Protein AF-A0AAU9KPR5-F1 (afdb_monomer_lite)

pLDDT: mean 75.87, std 17.08, range [39.12, 98.19]

Organism: NCBI:txid622444

Secondary structure (DSSP, 8-state):
-HHHHHHHHHHTSPPEEEEEGGGTEEEEES-SS--SSEEEEEPPEEEE-TTT--EEEE---TT-S-SEEEHHHH-SPPSS-EEETTEEE---TTHHHHHHHHH-TTTTS--TT-THHHHHHHTTHHHHTS-HHHHHHHHHHHHHHHHHHHHHHHHH-HHHHHHHHHHHHHHHHHHHHHHT-------

Foldseek 3Di:
DVVVVVVVVLVPADWDWDQDPVFCWIKIHSDPLQPPDIDIDHDWDWDADPPPRWIWTATDHPLAQQRTDGDQQFPDWDPAFDADPNDTHIGGNHNVRRQCSRPNPCSVPPDPPPCPVVCCVVVCVVVVSDDPVVVVVVVVVVVVVVVVVLVVVLVVDVVSVVVVVVVVVVVVVVVVVVVVPPPPPDD

Radius of gyration: 29.42 Å; chains: 1; bounding box: 82×37×83 Å

Structure (mmCIF, N/CA/C/O backbone):
data_AF-A0AAU9KPR5-F1
#
_entry.id   AF-A0AAU9KPR5-F1
#
loop_
_atom_site.group_PDB
_atom_site.id
_atom_site.type_symbol
_atom_site.label_atom_id
_atom_site.label_alt_id
_atom_site.label_comp_id
_atom_site.label_asym_id
_atom_site.label_entity_id
_atom_site.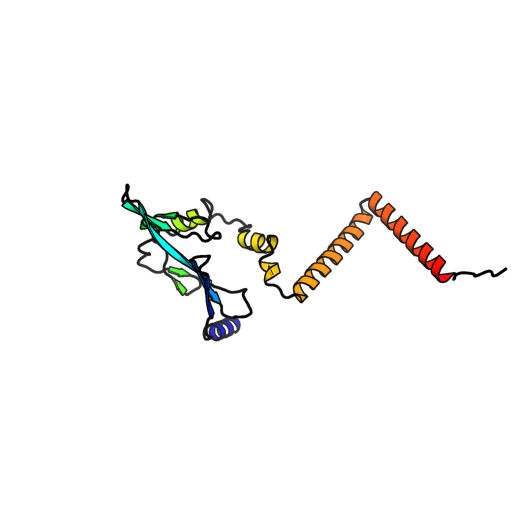label_seq_id
_atom_site.pdbx_PDB_ins_code
_atom_site.Cartn_x
_atom_site.Cartn_y
_atom_site.Cartn_z
_atom_site.occupancy
_atom_site.B_iso_or_equiv
_atom_site.auth_seq_id
_atom_site.auth_comp_id
_atom_site.auth_asym_id
_atom_site.auth_atom_id
_atom_site.pdbx_PDB_model_num
ATOM 1 N N . MET A 1 1 ? -17.480 1.850 -24.221 1.00 49.19 1 MET A N 1
ATOM 2 C CA . MET A 1 1 ? -18.445 0.743 -24.065 1.00 49.19 1 MET A CA 1
ATOM 3 C C . MET A 1 1 ? -17.755 -0.617 -24.172 1.00 49.19 1 MET A C 1
ATOM 5 O O . MET A 1 1 ? -17.804 -1.346 -23.197 1.00 49.19 1 MET A O 1
ATOM 9 N N . VAL A 1 2 ? -16.990 -0.894 -25.239 1.00 47.53 2 VAL A N 1
ATOM 10 C CA . VAL A 1 2 ? -16.242 -2.164 -25.427 1.00 47.53 2 VAL A CA 1
ATOM 11 C C . VAL A 1 2 ? -15.310 -2.527 -24.255 1.00 47.53 2 VAL A C 1
ATOM 13 O O . VAL A 1 2 ? -15.407 -3.621 -23.720 1.00 47.53 2 VAL A O 1
ATOM 16 N N . VAL A 1 3 ? -14.492 -1.587 -23.763 1.00 50.72 3 VAL A N 1
ATOM 17 C CA . VAL A 1 3 ? -13.588 -1.821 -22.608 1.00 50.72 3 VAL A CA 1
ATOM 18 C C . VAL A 1 3 ? -14.351 -2.201 -21.330 1.00 50.72 3 VAL A C 1
ATOM 20 O O . VAL A 1 3 ? -13.856 -2.947 -20.493 1.00 50.72 3 VAL A O 1
ATOM 23 N N . GLN A 1 4 ? -15.573 -1.690 -21.172 1.00 46.16 4 GLN A N 1
ATOM 24 C CA . GLN A 1 4 ? -16.406 -1.931 -19.997 1.00 46.16 4 GLN A CA 1
ATOM 25 C C . GLN A 1 4 ? -17.082 -3.309 -20.066 1.00 46.16 4 GLN A C 1
ATOM 27 O O . GLN A 1 4 ? -17.183 -3.985 -19.044 1.00 46.16 4 GLN A O 1
ATOM 32 N N . GLU A 1 5 ? -17.479 -3.758 -21.260 1.00 50.69 5 GLU A N 1
ATOM 33 C CA . GLU A 1 5 ? -17.935 -5.133 -21.513 1.00 50.69 5 GLU A CA 1
ATOM 34 C C . GLU A 1 5 ? -16.803 -6.156 -21.371 1.00 50.69 5 GLU A C 1
ATOM 36 O O . GLU A 1 5 ? -16.990 -7.165 -20.693 1.00 50.69 5 GLU A O 1
ATOM 41 N N . GLU A 1 6 ? -15.617 -5.886 -21.926 1.00 54.25 6 GLU A N 1
ATOM 42 C CA . GLU A 1 6 ? -14.439 -6.753 -21.780 1.00 54.25 6 GLU A CA 1
ATOM 43 C C . GLU A 1 6 ? -14.004 -6.874 -20.315 1.00 54.25 6 GLU A C 1
ATOM 45 O O . GLU A 1 6 ? -13.772 -7.983 -19.828 1.00 54.25 6 GLU A O 1
ATOM 50 N N . ALA A 1 7 ? -13.967 -5.755 -19.581 1.00 54.06 7 ALA A N 1
ATOM 51 C CA . ALA A 1 7 ? -13.700 -5.768 -18.147 1.00 54.06 7 ALA A CA 1
ATOM 52 C C . ALA A 1 7 ? -14.773 -6.566 -17.391 1.00 54.06 7 ALA A C 1
ATOM 54 O O . ALA A 1 7 ? -14.435 -7.424 -16.580 1.00 54.06 7 ALA A O 1
ATOM 55 N N . SER A 1 8 ? -16.060 -6.361 -17.691 1.00 56.56 8 SER A N 1
ATOM 56 C CA . SER A 1 8 ? -17.161 -7.088 -17.038 1.00 56.56 8 SER A CA 1
ATOM 57 C C . SER A 1 8 ? -17.117 -8.598 -17.301 1.00 56.56 8 SER A C 1
ATOM 59 O O . SER A 1 8 ? -17.418 -9.391 -16.410 1.00 56.56 8 SER A O 1
ATOM 61 N N . LEU A 1 9 ? -16.715 -9.018 -18.503 1.00 57.91 9 LEU A N 1
ATOM 62 C CA . LEU A 1 9 ? -16.482 -10.424 -18.843 1.00 57.91 9 LEU A CA 1
ATOM 63 C C . LEU A 1 9 ? -15.267 -11.002 -18.108 1.00 57.91 9 LEU A C 1
ATOM 65 O O . LEU A 1 9 ? -15.321 -12.146 -17.658 1.00 57.91 9 LEU A O 1
ATOM 69 N N . ALA A 1 10 ? -14.199 -10.219 -17.930 1.00 55.88 10 ALA A N 1
ATOM 70 C CA . ALA A 1 10 ? -13.050 -10.615 -17.120 1.00 55.88 10 ALA A CA 1
ATOM 71 C C . ALA A 1 10 ? -13.408 -10.756 -15.628 1.00 55.88 10 ALA A C 1
ATOM 73 O O . ALA A 1 10 ? -12.942 -11.693 -14.986 1.00 55.88 10 ALA A O 1
ATOM 74 N N . PHE A 1 11 ? -14.299 -9.911 -15.095 1.00 55.09 11 PHE A N 1
ATOM 75 C CA . PHE A 1 11 ? -14.792 -10.002 -13.712 1.00 55.09 11 PHE A CA 1
ATOM 76 C C . PHE A 1 11 ? -15.686 -11.222 -13.439 1.00 55.09 11 PHE A C 1
ATOM 78 O O . PHE A 1 11 ? -15.844 -11.606 -12.283 1.00 55.09 11 PHE A O 1
ATOM 85 N N . LYS A 1 12 ? -16.251 -11.865 -14.472 1.00 57.84 12 LYS A N 1
ATOM 86 C CA . LYS A 1 12 ? -16.980 -13.141 -14.329 1.00 57.84 12 LYS A CA 1
ATOM 87 C C . LYS A 1 12 ? -16.061 -14.365 -14.248 1.00 57.84 12 LYS A C 1
ATOM 89 O O . LYS A 1 12 ? -16.557 -15.476 -14.064 1.00 57.84 12 LYS A O 1
ATOM 94 N N . LYS A 1 13 ? -14.745 -14.198 -14.416 1.00 61.69 13 LYS A N 1
ATOM 95 C CA . LYS A 1 13 ? -13.779 -15.295 -14.291 1.00 61.69 13 LYS A CA 1
ATOM 96 C C . LYS A 1 13 ? -13.485 -15.596 -12.824 1.00 61.69 13 LYS A C 1
ATOM 98 O O . LYS A 1 13 ? -13.474 -14.704 -11.981 1.00 61.69 13 LYS A O 1
ATOM 103 N N . SER A 1 14 ? -13.211 -16.867 -12.539 1.00 73.81 14 SER A N 1
ATOM 104 C CA . SER A 1 14 ? -12.658 -17.296 -11.256 1.00 73.81 14 SER A CA 1
ATOM 105 C C . SER A 1 14 ? -11.381 -16.512 -10.956 1.00 73.81 14 SER A C 1
ATOM 107 O O . SER A 1 14 ? -10.492 -16.430 -11.802 1.00 73.81 14 SER A O 1
ATOM 109 N N . VAL A 1 15 ? -11.300 -15.936 -9.759 1.00 80.12 15 VAL A N 1
ATOM 110 C CA . VAL A 1 15 ? -10.073 -15.312 -9.261 1.00 80.12 15 VAL A CA 1
ATOM 111 C C . VAL A 1 15 ? -9.189 -16.361 -8.598 1.00 80.12 15 VAL A C 1
ATOM 113 O O . VAL A 1 15 ? -9.677 -17.337 -8.026 1.00 80.12 15 VAL A O 1
ATOM 116 N N . TYR A 1 16 ? -7.882 -16.149 -8.653 1.00 84.06 16 TYR A N 1
ATOM 117 C CA . TYR A 1 16 ? -6.902 -16.947 -7.932 1.00 84.06 16 TYR A CA 1
ATOM 118 C C . TYR A 1 16 ? -6.546 -16.234 -6.638 1.00 84.06 16 TYR A C 1
ATOM 120 O O . TYR A 1 16 ? -6.159 -15.069 -6.664 1.00 84.06 16 TYR A O 1
ATOM 128 N N . VAL A 1 17 ? -6.671 -16.941 -5.519 1.00 87.81 17 VAL A N 1
ATOM 129 C CA . VAL A 1 17 ? -6.339 -16.422 -4.192 1.00 87.81 17 VAL A CA 1
ATOM 130 C C . VAL A 1 17 ? -5.112 -17.159 -3.681 1.00 87.81 17 VAL A C 1
ATOM 132 O O . VAL A 1 17 ? -5.108 -18.388 -3.622 1.00 87.81 17 VAL A O 1
ATOM 135 N N . VAL A 1 18 ? -4.072 -16.411 -3.326 1.00 88.75 18 VAL A N 1
ATOM 136 C CA . VAL A 1 18 ? -2.832 -16.949 -2.759 1.00 88.75 18 VAL A CA 1
ATOM 137 C C . VAL A 1 18 ? -2.595 -16.299 -1.407 1.00 88.75 18 VAL A C 1
ATOM 139 O O . VAL A 1 18 ? -2.658 -15.078 -1.281 1.00 88.75 18 VAL A O 1
ATOM 142 N N . TYR A 1 19 ? -2.322 -17.119 -0.398 1.00 90.88 19 TYR A N 1
ATOM 143 C CA . TYR A 1 19 ? -1.902 -16.644 0.912 1.00 90.88 19 TYR A CA 1
ATOM 144 C C . TYR A 1 19 ? -0.381 -16.736 1.041 1.00 90.88 19 TYR A C 1
ATOM 146 O O . TYR A 1 19 ? 0.198 -17.814 0.910 1.00 90.88 19 TYR A O 1
ATOM 154 N N . HIS A 1 20 ? 0.240 -15.594 1.307 1.00 88.19 20 HIS A N 1
ATOM 155 C CA . HIS A 1 20 ? 1.661 -15.427 1.570 1.00 88.19 20 HIS A CA 1
ATOM 156 C C . HIS A 1 20 ? 1.874 -15.363 3.080 1.00 88.19 20 HIS A C 1
ATOM 158 O O . HIS A 1 20 ? 1.806 -14.289 3.685 1.00 88.19 20 HIS A O 1
ATOM 164 N N . ALA A 1 21 ? 2.089 -16.527 3.697 1.00 88.62 21 ALA A N 1
ATOM 165 C CA . ALA A 1 21 ? 2.264 -16.644 5.144 1.00 88.62 21 ALA A CA 1
ATOM 166 C C . ALA A 1 21 ? 3.452 -15.812 5.652 1.00 88.62 21 ALA A C 1
ATOM 168 O O . ALA A 1 21 ? 3.383 -15.211 6.716 1.00 88.62 21 ALA A O 1
ATOM 169 N N . GLU A 1 22 ? 4.512 -15.703 4.852 1.00 85.19 22 GLU A N 1
ATOM 170 C CA . GLU A 1 22 ? 5.713 -14.922 5.145 1.00 85.19 22 GLU A CA 1
ATOM 171 C C . GLU A 1 22 ? 5.494 -13.401 5.134 1.00 85.19 22 GLU A C 1
ATOM 173 O O . GLU A 1 22 ? 6.378 -12.647 5.538 1.00 85.19 22 GLU A O 1
ATOM 178 N N . ARG A 1 23 ? 4.332 -12.946 4.655 1.00 84.69 23 ARG A N 1
ATOM 179 C CA . ARG A 1 23 ? 3.952 -11.531 4.559 1.00 84.69 23 ARG A CA 1
ATOM 180 C C . ARG A 1 23 ? 2.644 -11.206 5.276 1.00 84.69 23 ARG A C 1
ATOM 182 O O . ARG A 1 23 ? 2.223 -10.059 5.239 1.00 84.69 23 ARG A O 1
ATOM 189 N N . GLU A 1 24 ? 1.970 -12.199 5.857 1.00 87.31 24 GLU A N 1
ATOM 190 C CA . GLU A 1 24 ? 0.595 -12.054 6.359 1.00 87.31 24 GLU A CA 1
ATOM 191 C C . GLU A 1 24 ? -0.322 -11.349 5.333 1.00 87.31 24 GLU A C 1
ATOM 193 O O . GLU A 1 24 ? -1.087 -10.439 5.653 1.00 87.31 24 GLU A O 1
ATOM 198 N N . LEU A 1 25 ? -0.205 -11.755 4.064 1.00 91.56 25 LEU A N 1
ATOM 199 C CA . LEU A 1 25 ? -0.837 -11.097 2.921 1.00 91.56 25 LEU A CA 1
ATOM 200 C C . LEU A 1 25 ? -1.635 -12.108 2.099 1.00 91.56 25 LEU A C 1
ATOM 202 O O . LEU A 1 25 ? -1.135 -13.177 1.752 1.00 91.56 25 LEU A O 1
ATOM 206 N N . VAL A 1 26 ? -2.857 -11.748 1.722 1.00 91.69 26 VAL A N 1
ATOM 207 C CA . VAL A 1 26 ? -3.618 -12.457 0.690 1.00 91.69 26 VAL A CA 1
ATOM 208 C C . VAL A 1 26 ? -3.540 -11.656 -0.602 1.00 91.69 26 VAL A C 1
ATOM 210 O O . VAL A 1 26 ? -3.885 -10.478 -0.620 1.00 91.69 26 VAL A O 1
ATOM 213 N N . GLN A 1 27 ? -3.104 -12.292 -1.686 1.00 90.38 27 GLN A N 1
ATOM 214 C CA . GLN A 1 27 ? -3.079 -11.690 -3.015 1.00 90.38 27 GLN A CA 1
ATOM 215 C C . GLN A 1 27 ? -4.144 -12.335 -3.906 1.00 90.38 27 GLN A C 1
ATOM 217 O O . GLN A 1 27 ? -4.298 -13.560 -3.932 1.00 90.38 27 GLN A O 1
ATOM 222 N N . ILE A 1 28 ? -4.884 -11.501 -4.634 1.00 87.69 28 ILE A N 1
ATOM 223 C CA . ILE A 1 28 ? -5.943 -11.917 -5.558 1.00 87.69 28 ILE A CA 1
ATOM 224 C C . ILE A 1 28 ? -5.531 -11.557 -6.984 1.00 87.69 28 ILE A C 1
ATOM 226 O O . ILE A 1 28 ? -5.230 -10.398 -7.268 1.00 87.69 28 ILE A O 1
ATOM 230 N N . TYR A 1 29 ? -5.569 -12.535 -7.888 1.00 85.00 29 TYR A N 1
ATOM 231 C CA . TYR A 1 29 ? -5.181 -12.393 -9.293 1.00 85.00 29 TYR A CA 1
ATOM 232 C C . TYR A 1 29 ? -6.315 -12.829 -10.224 1.00 85.00 29 TYR A C 1
ATOM 234 O O . TYR A 1 29 ? -7.058 -13.762 -9.918 1.00 85.00 29 TYR A O 1
ATOM 242 N N . PHE A 1 30 ? -6.413 -12.205 -11.399 1.00 76.19 30 PHE A N 1
ATOM 243 C CA . PHE A 1 30 ? -7.327 -12.650 -12.464 1.00 76.19 30 PHE A CA 1
ATOM 244 C C . PHE A 1 30 ? -6.742 -13.759 -13.344 1.00 76.19 30 PHE A C 1
ATOM 246 O O . PHE A 1 30 ? -7.478 -14.449 -14.044 1.00 76.19 30 PHE A O 1
ATOM 253 N N . ASP A 1 31 ? -5.422 -13.917 -13.322 1.00 72.44 31 ASP A N 1
ATOM 254 C CA . ASP A 1 31 ? -4.686 -14.883 -14.124 1.00 72.44 31 ASP A CA 1
ATOM 255 C C . ASP A 1 31 ? -3.542 -15.452 -13.279 1.00 72.44 31 ASP A C 1
ATOM 257 O O . ASP A 1 31 ? -2.802 -14.709 -12.631 1.00 72.44 31 ASP A O 1
ATOM 261 N N . LYS A 1 32 ? -3.420 -16.780 -13.269 1.00 65.69 32 LYS A N 1
ATOM 262 C CA . LYS A 1 32 ? -2.383 -17.511 -12.537 1.00 65.69 32 LYS A CA 1
ATOM 263 C C . LYS A 1 32 ? -0.986 -17.250 -13.114 1.00 65.69 32 LYS A C 1
ATOM 265 O O . LYS A 1 32 ? -0.005 -17.323 -12.378 1.00 65.69 32 LYS A O 1
ATOM 270 N N . GLU A 1 33 ? -0.889 -16.964 -14.411 1.00 67.94 33 GLU A N 1
ATOM 271 C CA . GLU A 1 33 ? 0.380 -16.771 -15.120 1.00 67.94 33 GLU A CA 1
ATOM 272 C C . GLU A 1 33 ? 0.775 -15.288 -15.197 1.00 67.94 33 GLU A C 1
ATOM 274 O O . GLU A 1 33 ? 1.957 -14.946 -15.094 1.00 67.94 33 GLU A O 1
ATOM 279 N N . ALA A 1 34 ? -0.204 -14.380 -15.298 1.00 58.31 34 ALA A N 1
ATOM 280 C CA . ALA A 1 34 ? 0.030 -12.939 -15.300 1.00 58.31 34 ALA A CA 1
ATOM 281 C C . ALA A 1 34 ? -0.015 -12.349 -13.879 1.00 58.31 34 ALA A C 1
ATOM 283 O O . ALA A 1 34 ? -1.004 -11.773 -13.435 1.00 58.31 34 ALA A O 1
ATOM 284 N N . THR A 1 35 ? 1.123 -12.385 -13.185 1.00 58.81 35 THR A N 1
ATOM 285 C CA . THR A 1 35 ? 1.312 -11.798 -11.838 1.00 58.81 35 THR A CA 1
ATOM 286 C C . THR A 1 35 ? 1.250 -10.259 -11.792 1.00 58.81 35 THR A C 1
ATOM 288 O O . THR A 1 35 ? 1.597 -9.643 -10.780 1.00 58.81 35 THR A O 1
ATOM 291 N N . ALA A 1 36 ? 0.875 -9.585 -12.884 1.00 60.62 36 ALA A N 1
ATOM 292 C CA . ALA A 1 36 ? 0.934 -8.129 -13.002 1.00 60.62 36 ALA A CA 1
ATOM 293 C C . ALA A 1 36 ? -0.220 -7.430 -12.273 1.00 60.62 36 ALA A C 1
ATOM 295 O O . ALA A 1 36 ? 0.037 -6.684 -11.325 1.00 60.62 36 ALA A O 1
ATOM 296 N N . SER A 1 37 ? -1.463 -7.694 -12.672 1.00 71.12 37 SER A N 1
ATOM 297 C CA . SER A 1 37 ? -2.655 -7.069 -12.093 1.00 71.12 37 SER A CA 1
ATOM 298 C C . SER A 1 37 ? -3.199 -7.916 -10.951 1.00 71.12 37 SER A C 1
ATOM 300 O O . SER A 1 37 ? -3.643 -9.042 -11.166 1.00 71.12 37 SER A O 1
ATOM 302 N N . HIS A 1 38 ? -3.151 -7.371 -9.740 1.00 82.25 38 HIS A N 1
ATOM 303 C CA . HIS A 1 38 ? -3.542 -8.071 -8.525 1.00 82.25 38 HIS A CA 1
ATOM 304 C C . HIS A 1 38 ? -4.059 -7.093 -7.469 1.00 82.25 38 HIS A C 1
ATOM 306 O O . HIS A 1 38 ? -3.833 -5.886 -7.577 1.00 82.25 38 HIS A O 1
ATOM 312 N N . ALA A 1 39 ? -4.762 -7.627 -6.474 1.00 85.06 39 ALA A N 1
ATOM 313 C CA . ALA A 1 39 ? -5.162 -6.908 -5.274 1.00 85.06 39 ALA A CA 1
ATOM 314 C C . ALA A 1 39 ? -4.494 -7.534 -4.048 1.00 85.06 39 ALA A C 1
ATOM 316 O O . ALA A 1 39 ? -4.499 -8.757 -3.903 1.00 85.06 39 ALA A O 1
ATOM 317 N N . ASP A 1 40 ? -3.967 -6.679 -3.177 1.00 89.00 40 ASP A N 1
ATOM 318 C CA . ASP A 1 40 ? -3.317 -7.053 -1.925 1.00 89.00 40 ASP A CA 1
ATOM 319 C C . ASP A 1 40 ? -4.271 -6.815 -0.752 1.00 89.00 40 ASP A C 1
ATOM 321 O O . ASP A 1 40 ? -4.851 -5.737 -0.614 1.00 89.00 40 ASP A O 1
ATOM 325 N N . ILE A 1 41 ? -4.430 -7.828 0.097 1.00 91.88 41 ILE A N 1
ATOM 326 C CA . ILE A 1 41 ? -5.170 -7.763 1.356 1.00 91.88 41 ILE A CA 1
ATOM 327 C C . ILE A 1 41 ? -4.195 -8.081 2.487 1.00 91.88 41 ILE A C 1
ATOM 329 O O . ILE A 1 41 ? -3.886 -9.246 2.751 1.00 91.88 41 ILE A O 1
ATOM 333 N N . TRP A 1 42 ? -3.709 -7.038 3.154 1.00 92.62 42 TRP A N 1
ATOM 334 C CA . TRP A 1 42 ? -2.858 -7.173 4.335 1.00 92.62 42 TRP A CA 1
ATOM 335 C C . TRP A 1 42 ? -3.681 -7.550 5.563 1.00 92.62 42 TRP A C 1
ATOM 337 O O . TRP A 1 42 ? -4.697 -6.919 5.866 1.00 92.62 42 TRP A O 1
ATOM 347 N N . LEU A 1 43 ? -3.231 -8.579 6.276 1.00 93.75 43 LEU A N 1
ATOM 348 C CA . LEU A 1 43 ? -3.881 -9.070 7.483 1.00 93.75 43 LEU A CA 1
ATOM 349 C C . LEU A 1 43 ? -3.201 -8.451 8.704 1.00 93.75 43 LEU A C 1
ATOM 351 O O . LEU A 1 43 ? -2.019 -8.672 8.938 1.00 93.75 43 LEU A O 1
ATOM 355 N N . TYR A 1 44 ? -3.940 -7.665 9.481 1.00 94.56 44 TYR A N 1
ATOM 356 C CA . TYR A 1 44 ? -3.438 -7.084 10.726 1.00 94.56 44 TYR A CA 1
ATOM 357 C C . TYR A 1 44 ? -3.924 -7.904 11.918 1.00 94.56 44 TYR A C 1
ATOM 359 O O . TYR A 1 44 ? -5.094 -8.292 11.976 1.00 94.56 44 TYR A O 1
ATOM 367 N N . ARG A 1 45 ? -3.050 -8.111 12.902 1.00 95.19 45 ARG A N 1
ATOM 368 C CA . ARG A 1 45 ? -3.408 -8.686 14.205 1.00 95.19 45 ARG A CA 1
ATOM 369 C C . ARG A 1 45 ? -3.589 -7.588 15.244 1.00 95.19 45 ARG A C 1
ATOM 371 O O . ARG A 1 45 ? -2.952 -6.540 15.168 1.00 95.19 45 ARG A O 1
ATOM 378 N N . GLN A 1 46 ? -4.459 -7.827 16.221 1.00 96.88 46 GLN A N 1
ATOM 379 C CA . GLN A 1 46 ? -4.617 -6.918 17.349 1.00 96.88 46 GLN A CA 1
ATOM 380 C C . GLN A 1 46 ? -3.617 -7.281 18.447 1.00 96.88 46 GLN A C 1
ATOM 382 O O . GLN A 1 46 ? -3.629 -8.407 18.943 1.00 96.88 46 GLN A O 1
ATOM 387 N N . GLU A 1 47 ? -2.830 -6.308 18.886 1.00 97.44 47 GLU A N 1
ATOM 388 C CA . GLU A 1 47 ? -2.005 -6.409 20.088 1.00 97.44 47 GLU A CA 1
ATOM 389 C C . GLU A 1 47 ? -2.498 -5.419 21.146 1.00 97.44 47 GLU A C 1
ATOM 391 O O . GLU A 1 47 ? -3.029 -4.355 20.825 1.00 97.44 47 GLU A O 1
ATOM 396 N N . VAL A 1 48 ? -2.380 -5.794 22.420 1.00 97.56 48 VAL A N 1
ATOM 397 C CA . VAL A 1 48 ? -2.808 -4.961 23.550 1.00 97.56 48 VAL A CA 1
ATOM 398 C C . VAL A 1 48 ? -1.624 -4.778 24.478 1.00 97.56 48 VAL A C 1
ATOM 400 O O . VAL A 1 48 ? -1.079 -5.754 24.997 1.00 97.56 48 VAL A O 1
ATOM 403 N N . ASP A 1 49 ? -1.239 -3.525 24.684 1.00 95.81 49 ASP A N 1
ATOM 404 C CA . ASP A 1 49 ? -0.248 -3.158 25.682 1.00 95.81 49 ASP A CA 1
ATOM 405 C C . ASP A 1 49 ? -0.794 -3.498 27.079 1.00 95.81 49 ASP A C 1
ATOM 407 O O . ASP A 1 49 ? -1.888 -3.075 27.457 1.00 95.81 49 ASP A O 1
ATOM 411 N N . LYS A 1 50 ? -0.043 -4.302 27.838 1.00 95.81 50 LYS A N 1
ATOM 412 C CA . LYS A 1 50 ? -0.466 -4.797 29.155 1.00 95.81 50 LYS A CA 1
ATOM 413 C C . LYS A 1 50 ? -0.425 -3.727 30.245 1.00 95.81 50 LYS A C 1
ATOM 415 O O . LYS A 1 50 ? -1.135 -3.874 31.234 1.00 95.81 50 LYS A O 1
ATOM 420 N N . GLU A 1 51 ? 0.396 -2.695 30.087 1.00 96.25 51 GLU A N 1
ATOM 421 C CA . GLU A 1 51 ? 0.553 -1.620 31.069 1.00 96.25 51 GLU A CA 1
ATOM 422 C C . GLU A 1 51 ? -0.454 -0.501 30.815 1.00 96.25 51 GLU A C 1
ATOM 424 O O . GLU A 1 51 ? -1.115 -0.028 31.738 1.00 96.25 51 GLU A O 1
ATOM 429 N N . THR A 1 52 ? -0.595 -0.091 29.554 1.00 96.00 52 THR A N 1
ATOM 430 C CA . THR A 1 52 ? -1.428 1.063 29.183 1.00 96.00 52 THR A CA 1
ATOM 431 C C . THR A 1 52 ? -2.835 0.677 28.728 1.00 96.00 52 THR A C 1
ATOM 433 O O . THR A 1 52 ? -3.721 1.529 28.668 1.00 96.00 52 THR A O 1
ATOM 436 N N . GLY A 1 53 ? -3.060 -0.594 28.381 1.00 96.12 53 GLY A N 1
ATOM 437 C CA . GLY A 1 53 ? -4.312 -1.073 27.790 1.00 96.12 53 GLY A CA 1
ATOM 438 C C . GLY A 1 53 ? -4.538 -0.611 26.345 1.00 96.12 53 GLY A C 1
ATOM 439 O O . GLY A 1 53 ? -5.602 -0.880 25.780 1.00 96.12 53 GLY A O 1
ATOM 440 N N . ILE A 1 54 ? -3.570 0.085 25.736 1.00 97.31 54 ILE A N 1
ATOM 441 C CA . ILE A 1 54 ? -3.686 0.601 24.370 1.00 97.31 54 ILE A CA 1
ATOM 442 C C . ILE A 1 54 ? -3.720 -0.565 23.383 1.00 97.31 54 ILE A C 1
ATOM 444 O O . ILE A 1 54 ? -2.917 -1.496 23.450 1.00 97.31 54 ILE A O 1
ATOM 448 N N . LYS A 1 55 ? -4.654 -0.486 22.433 1.00 98.19 55 LYS A N 1
ATOM 449 C CA . LYS A 1 55 ? -4.820 -1.470 21.365 1.00 98.19 55 LYS A CA 1
ATOM 450 C C . LYS A 1 55 ? -4.134 -1.002 20.088 1.00 98.19 55 LYS A C 1
ATOM 452 O O . LYS A 1 55 ? -4.358 0.118 19.621 1.00 98.19 55 LYS A O 1
ATOM 457 N N . TRP A 1 56 ? -3.376 -1.904 19.487 1.00 97.88 56 TRP A N 1
ATOM 458 C CA . TRP A 1 56 ? -2.638 -1.699 18.251 1.00 97.88 56 TRP A CA 1
ATOM 459 C C . TRP A 1 56 ? -3.078 -2.706 17.193 1.00 97.88 56 TRP A C 1
ATOM 461 O O . TRP A 1 56 ? -3.397 -3.850 17.508 1.00 97.88 56 TRP A O 1
ATOM 471 N N . LEU A 1 57 ? -3.087 -2.277 15.937 1.00 97.06 57 LEU A N 1
ATOM 472 C CA . LEU A 1 57 ? -3.127 -3.140 14.766 1.00 97.06 57 LEU A CA 1
ATOM 473 C C . LEU A 1 57 ? -1.700 -3.281 14.250 1.00 97.06 57 LEU A C 1
ATOM 475 O O . LEU A 1 57 ? -1.058 -2.276 13.932 1.00 97.06 57 LEU A O 1
ATOM 479 N N . VAL A 1 58 ? -1.222 -4.519 14.185 1.00 96.12 58 VAL A N 1
ATOM 480 C CA . VAL A 1 58 ? 0.167 -4.847 13.867 1.00 96.12 58 VAL A CA 1
ATOM 481 C C . VAL A 1 58 ? 0.232 -5.683 12.597 1.00 96.12 58 VAL A C 1
ATOM 483 O O . VAL A 1 58 ? -0.575 -6.596 12.415 1.00 96.12 58 VAL A O 1
ATOM 486 N N . ASN A 1 59 ? 1.170 -5.351 11.714 1.00 94.44 59 ASN A N 1
ATOM 487 C CA . ASN A 1 59 ? 1.506 -6.147 10.538 1.00 94.44 59 ASN A CA 1
ATOM 488 C C . ASN A 1 59 ? 3.006 -6.010 10.241 1.00 94.44 59 ASN A C 1
ATOM 490 O O . ASN A 1 59 ? 3.540 -4.899 10.188 1.00 94.44 59 ASN A O 1
ATOM 494 N N . ASP A 1 60 ? 3.675 -7.144 10.034 1.00 90.62 60 ASP A N 1
ATOM 495 C CA . ASP A 1 60 ? 5.131 -7.203 9.873 1.00 90.62 60 ASP A CA 1
ATOM 496 C C . ASP A 1 60 ? 5.603 -7.184 8.406 1.00 90.62 60 ASP A C 1
ATOM 498 O O . ASP A 1 60 ? 6.809 -7.163 8.148 1.00 90.62 60 ASP A O 1
ATOM 502 N N . ASP A 1 61 ? 4.697 -7.132 7.419 1.00 89.50 61 ASP A N 1
ATOM 503 C CA . ASP A 1 61 ? 5.039 -7.117 5.993 1.00 89.50 61 ASP A CA 1
ATOM 504 C C . ASP A 1 61 ? 5.961 -5.945 5.685 1.00 89.50 61 ASP A C 1
ATOM 506 O O . ASP A 1 61 ? 5.576 -4.783 5.808 1.00 89.50 61 ASP A O 1
ATOM 510 N N . ARG A 1 62 ? 7.175 -6.241 5.216 1.00 83.81 62 ARG A N 1
ATOM 511 C CA . ARG A 1 62 ? 8.198 -5.265 4.819 1.00 83.81 62 ARG A CA 1
ATOM 512 C C . ARG A 1 62 ? 7.710 -4.147 3.884 1.00 83.81 62 ARG A C 1
ATOM 514 O O . ARG A 1 62 ? 8.342 -3.098 3.884 1.00 83.81 62 ARG A O 1
ATOM 521 N N . THR A 1 63 ? 6.644 -4.342 3.103 1.00 83.12 63 THR A N 1
ATOM 522 C CA . THR A 1 63 ? 6.120 -3.327 2.172 1.00 83.12 63 THR A CA 1
ATOM 523 C C . THR A 1 63 ? 5.230 -2.282 2.833 1.00 83.12 63 THR A C 1
ATOM 525 O O . THR A 1 63 ? 5.045 -1.212 2.261 1.00 83.12 63 THR A O 1
ATOM 528 N N . ILE A 1 64 ? 4.688 -2.569 4.018 1.00 86.94 64 ILE A N 1
ATOM 529 C CA . ILE A 1 64 ? 3.906 -1.611 4.807 1.00 86.94 64 ILE A CA 1
ATOM 530 C C . ILE A 1 64 ? 4.875 -0.723 5.580 1.00 86.94 64 ILE A C 1
ATOM 532 O O . ILE A 1 64 ? 5.818 -1.225 6.197 1.00 86.94 64 ILE A O 1
ATOM 536 N N . ARG A 1 65 ? 4.679 0.592 5.574 1.00 88.31 65 ARG A N 1
ATOM 537 C CA . ARG A 1 65 ? 5.587 1.507 6.278 1.00 88.31 65 ARG A CA 1
ATOM 538 C C . ARG A 1 65 ? 5.226 1.633 7.750 1.00 88.31 65 ARG A C 1
ATOM 540 O O . ARG A 1 65 ? 6.129 1.651 8.586 1.00 88.31 65 ARG A O 1
ATOM 547 N N . SER A 1 66 ? 3.939 1.655 8.088 1.00 90.69 66 SER A N 1
ATOM 548 C CA . SER A 1 66 ? 3.489 1.699 9.475 1.00 90.69 66 SER A CA 1
ATOM 549 C C . SER A 1 66 ? 3.167 0.301 10.002 1.00 90.69 66 SER A C 1
ATOM 551 O O . SER A 1 66 ? 2.100 -0.254 9.751 1.00 90.69 66 SER A O 1
ATOM 553 N N . LYS A 1 67 ? 4.105 -0.274 10.763 1.00 93.44 67 LYS A N 1
ATOM 554 C CA . LYS A 1 67 ? 3.935 -1.609 11.371 1.00 93.44 67 LYS A CA 1
ATOM 555 C C . LYS A 1 67 ? 2.935 -1.625 12.523 1.00 93.44 67 LYS A C 1
ATOM 557 O O . LYS A 1 67 ? 2.398 -2.678 12.832 1.00 93.44 67 LYS A O 1
ATOM 562 N N . TRP A 1 68 ? 2.713 -0.471 13.151 1.00 95.69 68 TRP A N 1
ATOM 563 C CA . TRP A 1 68 ? 1.893 -0.306 14.348 1.00 95.69 68 TRP A CA 1
ATOM 564 C C . TRP A 1 68 ? 0.928 0.854 14.145 1.00 95.69 68 TRP A C 1
ATOM 566 O O . TRP A 1 68 ? 1.337 2.014 14.070 1.00 95.69 68 TRP A O 1
ATOM 576 N N . LEU A 1 69 ? -0.361 0.541 14.083 1.00 96.69 69 LEU A N 1
ATOM 577 C CA . LEU A 1 69 ? -1.436 1.511 13.912 1.00 96.69 69 LEU A CA 1
ATOM 578 C C . LEU A 1 69 ? -2.327 1.506 15.149 1.00 96.69 69 LEU A C 1
ATOM 580 O O . LEU A 1 69 ? -2.683 0.447 15.658 1.00 96.69 69 LEU A O 1
ATOM 584 N N . LEU A 1 70 ? -2.726 2.679 15.634 1.00 97.44 70 LEU A N 1
ATOM 585 C CA . LEU A 1 70 ? -3.663 2.760 16.754 1.00 97.44 70 LEU A CA 1
ATOM 586 C C . LEU A 1 70 ? -5.016 2.176 16.345 1.00 97.44 70 LEU A C 1
ATOM 588 O O . LEU A 1 70 ? -5.637 2.653 15.391 1.00 97.44 70 LEU A O 1
ATOM 592 N N . TYR A 1 71 ? -5.496 1.185 17.099 1.00 97.25 71 TYR A N 1
ATOM 593 C CA . TYR A 1 71 ? -6.742 0.481 16.798 1.00 97.25 71 TYR A CA 1
ATOM 594 C C . TYR A 1 71 ? -7.910 1.459 16.644 1.00 97.25 71 TYR A C 1
ATOM 596 O O . TYR A 1 71 ? -8.594 1.446 15.626 1.00 97.25 71 TYR A O 1
ATOM 604 N N . ASP A 1 72 ? -8.071 2.382 17.595 1.00 96.06 72 ASP A N 1
ATOM 605 C CA . ASP A 1 72 ? -9.202 3.318 17.631 1.00 96.06 72 ASP A CA 1
ATOM 606 C C . ASP A 1 72 ? -9.146 4.417 16.558 1.00 96.06 72 ASP A C 1
ATOM 608 O O . ASP A 1 72 ? -10.125 5.146 16.383 1.00 96.06 72 ASP A O 1
ATOM 612 N N . GLN A 1 73 ? -8.021 4.557 15.841 1.00 96.31 73 GLN A N 1
ATOM 613 C CA . GLN A 1 73 ? -7.901 5.439 14.673 1.00 96.31 73 GLN A CA 1
ATOM 614 C C . GLN A 1 73 ? -8.319 4.737 13.375 1.00 96.31 73 GLN A C 1
ATOM 616 O O . GLN A 1 73 ? -8.673 5.400 12.400 1.00 96.31 73 GLN A O 1
ATOM 621 N N . VAL A 1 74 ? -8.285 3.406 13.343 1.00 95.38 74 VAL A N 1
ATOM 622 C CA . VAL A 1 74 ? -8.622 2.613 12.155 1.00 95.38 74 VAL A CA 1
ATOM 623 C C . VAL A 1 74 ? -10.029 2.034 12.276 1.00 95.38 74 VAL A C 1
ATOM 625 O O . VAL A 1 74 ? -10.809 2.112 11.326 1.00 95.38 74 VAL A O 1
ATOM 628 N N . LEU A 1 75 ? -10.360 1.498 13.450 1.00 95.56 75 LEU A N 1
ATOM 629 C CA . LEU A 1 75 ? -11.582 0.766 13.746 1.00 95.56 75 LEU A CA 1
ATOM 630 C C . LEU A 1 75 ? -12.424 1.448 14.842 1.00 95.56 75 LEU A C 1
ATOM 632 O O . LEU A 1 75 ? -11.893 2.192 15.671 1.00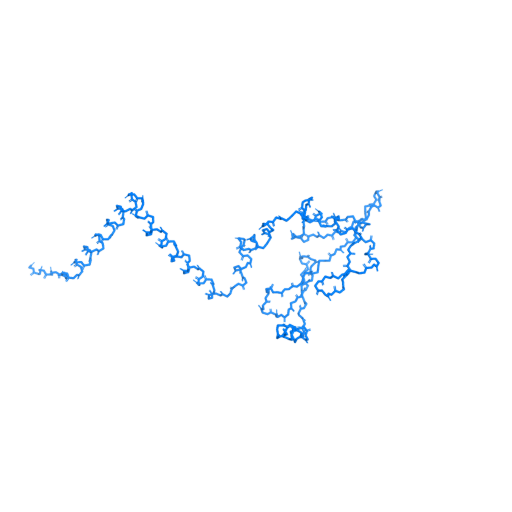 95.56 75 LEU A O 1
ATOM 636 N N . PRO A 1 76 ? -13.735 1.142 14.904 1.00 94.75 76 PRO A N 1
ATOM 637 C CA . PRO A 1 76 ? -14.569 0.596 13.827 1.00 94.75 76 PRO A CA 1
ATOM 638 C C . PRO A 1 76 ? -14.503 1.434 12.549 1.00 94.75 76 PRO A C 1
ATOM 640 O O . PRO A 1 76 ? -14.217 2.625 12.597 1.00 94.75 76 PRO A O 1
ATOM 643 N N . LEU A 1 77 ? -14.761 0.794 11.411 1.00 93.94 77 LEU A N 1
ATOM 644 C CA . LEU A 1 77 ? -14.815 1.457 10.107 1.00 93.94 77 LEU A CA 1
ATOM 645 C C . LEU A 1 77 ? -15.898 2.548 10.089 1.00 93.94 77 LEU A C 1
ATOM 647 O O . LEU A 1 77 ? -16.799 2.558 10.926 1.00 93.94 77 LEU A O 1
ATOM 651 N N . HIS A 1 78 ? -15.822 3.462 9.124 1.00 89.69 78 HIS A N 1
ATOM 652 C CA . HIS A 1 78 ? -16.883 4.447 8.918 1.00 89.69 78 HIS A CA 1
ATOM 653 C C . HIS A 1 78 ? -18.236 3.771 8.642 1.00 89.69 78 HIS A C 1
ATOM 655 O O . HIS A 1 78 ? -18.332 2.913 7.767 1.00 89.69 78 HIS A O 1
ATOM 661 N N . ASP A 1 79 ? -19.292 4.238 9.317 1.00 87.00 79 ASP A N 1
ATOM 662 C CA . ASP A 1 79 ? -20.656 3.703 9.159 1.00 87.00 79 ASP A CA 1
ATOM 663 C C . ASP A 1 79 ? -21.219 3.905 7.746 1.00 87.00 79 ASP A C 1
A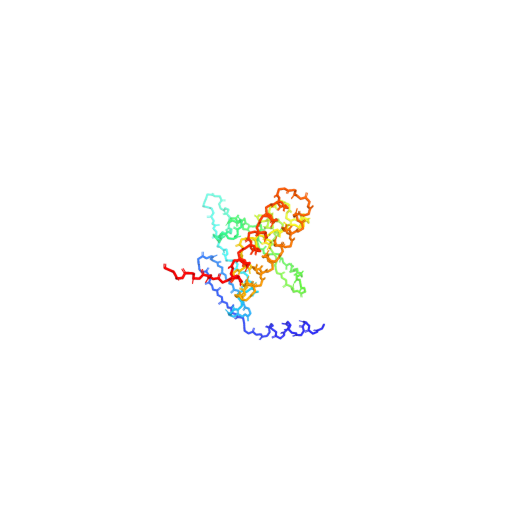TOM 665 O O . ASP A 1 79 ? -22.034 3.121 7.261 1.00 87.00 79 ASP A O 1
ATOM 669 N N . LYS A 1 80 ? -20.798 4.987 7.079 1.00 87.81 80 LYS A N 1
ATOM 670 C CA . LYS A 1 80 ? -21.196 5.299 5.707 1.00 87.81 80 LYS A CA 1
ATOM 671 C C . LYS A 1 80 ? -20.083 4.873 4.758 1.00 87.81 80 LYS A C 1
ATOM 673 O O . LYS A 1 80 ? -18.979 5.414 4.861 1.00 87.81 80 LYS A O 1
ATOM 678 N N . PRO A 1 81 ? -20.353 3.959 3.817 1.00 84.81 81 PRO A N 1
ATOM 679 C CA . PRO A 1 81 ? -19.362 3.613 2.823 1.00 84.81 81 PRO A CA 1
ATOM 680 C C . PRO A 1 81 ? -19.159 4.780 1.851 1.00 84.81 81 PRO A C 1
ATOM 682 O O . PRO A 1 81 ? -20.038 5.622 1.651 1.00 84.81 81 PRO A O 1
ATOM 685 N N . VAL A 1 82 ? -17.990 4.815 1.229 1.00 88.12 82 VAL A N 1
ATOM 686 C CA . VAL A 1 82 ? -17.624 5.802 0.208 1.00 88.12 82 VAL A CA 1
ATOM 687 C C . VAL A 1 82 ? -17.547 5.141 -1.157 1.00 88.12 82 VAL A C 1
ATOM 689 O O . VAL A 1 82 ? -17.446 3.923 -1.272 1.00 88.12 82 VAL A O 1
ATOM 692 N N . VAL A 1 83 ? -17.618 5.949 -2.210 1.00 86.81 83 VAL A N 1
ATOM 693 C CA . VAL A 1 83 ? -17.506 5.462 -3.585 1.00 86.81 83 VAL A CA 1
ATOM 694 C C . VAL A 1 83 ? -16.068 5.631 -4.058 1.00 86.81 83 VAL A C 1
ATOM 696 O O . VAL A 1 83 ? -15.540 6.741 -4.076 1.00 86.81 83 VAL A O 1
ATOM 699 N N . PHE A 1 84 ? -15.449 4.532 -4.478 1.00 79.19 84 PHE A N 1
ATOM 700 C CA . PHE A 1 84 ? -14.148 4.508 -5.134 1.00 79.19 84 PHE A CA 1
ATOM 701 C C . PHE A 1 84 ? -14.278 3.749 -6.456 1.00 79.19 84 PHE A C 1
ATOM 703 O O . PHE A 1 84 ? -14.711 2.601 -6.469 1.00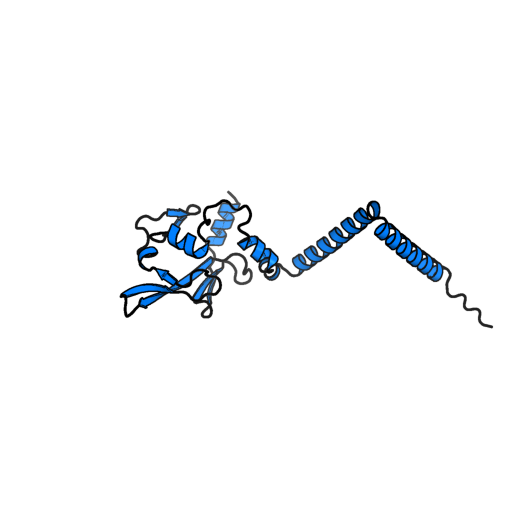 79.19 84 PHE A O 1
ATOM 710 N N . LEU A 1 85 ? -13.950 4.399 -7.579 1.00 80.50 85 LEU A N 1
ATOM 711 C CA . LEU A 1 85 ? -14.086 3.826 -8.930 1.00 80.50 85 LEU A CA 1
ATOM 712 C C . LEU A 1 85 ? -15.484 3.231 -9.214 1.00 80.50 85 LEU A C 1
ATOM 714 O O . LEU A 1 85 ? -15.601 2.145 -9.773 1.00 80.50 85 LEU A O 1
ATOM 718 N N . ASN A 1 86 ? -16.549 3.940 -8.824 1.00 79.94 86 ASN A N 1
ATOM 719 C CA . ASN A 1 86 ? -17.950 3.492 -8.919 1.00 79.94 86 ASN A CA 1
ATOM 720 C C . ASN A 1 86 ? -18.294 2.229 -8.108 1.00 79.94 86 ASN A C 1
ATOM 722 O O . ASN A 1 86 ? -19.359 1.648 -8.308 1.00 79.94 86 ASN A O 1
ATOM 726 N N . VAL A 1 87 ? -17.437 1.827 -7.169 1.00 79.12 87 VAL A N 1
ATOM 727 C CA . VAL A 1 87 ? -17.695 0.735 -6.229 1.00 79.12 87 VAL A CA 1
ATOM 728 C C . VAL A 1 87 ? -17.813 1.300 -4.821 1.00 79.12 87 VAL A C 1
ATOM 730 O O . VAL A 1 87 ? -17.038 2.160 -4.402 1.00 79.12 87 VAL A O 1
ATOM 733 N N . THR A 1 88 ? -18.809 0.823 -4.084 1.00 87.19 88 THR A N 1
ATOM 734 C CA . THR A 1 88 ? -18.995 1.145 -2.671 1.00 87.19 88 THR A CA 1
ATOM 735 C C . THR A 1 88 ? -17.946 0.407 -1.841 1.00 87.19 88 THR A C 1
ATOM 737 O O . THR A 1 88 ? -17.893 -0.820 -1.861 1.00 87.19 88 THR A O 1
ATOM 740 N N . VAL A 1 89 ? -17.114 1.148 -1.110 1.00 87.31 89 VAL A N 1
ATOM 741 C CA . VAL A 1 89 ? -16.033 0.612 -0.274 1.00 87.31 89 VAL A CA 1
ATOM 742 C C . VAL A 1 89 ? -16.139 1.128 1.157 1.00 87.31 89 VAL A C 1
ATOM 744 O O . VAL A 1 89 ? -16.589 2.247 1.417 1.00 87.31 89 VAL A O 1
ATOM 747 N N . THR A 1 90 ? -15.703 0.304 2.103 1.00 91.88 90 THR A N 1
ATOM 748 C CA . THR A 1 90 ? -15.530 0.705 3.500 1.00 91.88 90 THR A CA 1
ATOM 749 C C . THR A 1 90 ? -14.189 1.395 3.687 1.00 91.88 90 THR A C 1
ATOM 751 O O . THR A 1 90 ? -13.200 1.007 3.065 1.00 91.88 90 THR A O 1
ATOM 754 N N . VAL A 1 91 ? -14.134 2.376 4.584 1.00 92.50 91 VAL A N 1
ATOM 755 C CA . VAL A 1 91 ? -12.898 3.100 4.902 1.00 92.50 91 VAL A CA 1
ATOM 756 C C . VAL A 1 91 ? -12.620 3.120 6.403 1.00 92.50 91 VAL A C 1
ATOM 758 O O . VAL A 1 91 ? -13.563 3.044 7.198 1.00 92.50 91 VAL A O 1
ATOM 761 N N . PRO A 1 92 ? -11.339 3.232 6.804 1.00 94.06 92 PRO A N 1
ATOM 762 C CA . PRO A 1 92 ? -10.962 3.398 8.203 1.00 94.06 92 PRO A CA 1
ATOM 763 C C . PRO A 1 92 ? -11.634 4.617 8.829 1.00 94.06 92 PRO A C 1
ATOM 765 O O . PRO A 1 92 ? -11.818 5.624 8.144 1.00 94.06 92 PRO A O 1
ATOM 768 N N . ARG A 1 93 ? -11.895 4.566 10.140 1.00 94.44 93 ARG A N 1
ATOM 769 C CA . ARG A 1 93 ? -12.434 5.693 10.924 1.00 94.44 93 ARG A CA 1
ATOM 770 C C . ARG A 1 93 ? -11.696 7.005 10.669 1.00 94.44 93 ARG A C 1
ATOM 772 O O . ARG A 1 93 ? -12.311 8.059 10.577 1.00 94.44 93 ARG A O 1
ATOM 779 N N . ASN A 1 94 ? -10.370 6.942 10.590 1.00 94.81 94 ASN A N 1
ATOM 780 C CA . ASN A 1 94 ? -9.518 8.074 10.269 1.00 94.81 94 ASN A CA 1
ATOM 781 C C . ASN A 1 94 ? -8.611 7.726 9.084 1.00 94.81 94 ASN A C 1
ATOM 783 O O . ASN A 1 94 ? -7.427 7.419 9.239 1.00 94.81 94 ASN A O 1
ATOM 787 N N . ALA A 1 95 ? -9.168 7.794 7.873 1.00 91.69 95 ALA A N 1
ATOM 788 C CA . ALA A 1 95 ? -8.423 7.542 6.638 1.00 91.69 95 ALA A CA 1
ATOM 789 C C . ALA A 1 95 ? -7.163 8.427 6.512 1.00 91.69 95 ALA A C 1
ATOM 791 O O . ALA A 1 95 ? -6.118 7.958 6.068 1.00 91.69 95 ALA A O 1
ATOM 792 N N . SER A 1 96 ? -7.226 9.679 6.977 1.00 92.44 96 SER A N 1
ATOM 793 C CA . SER A 1 96 ? -6.094 10.616 6.977 1.00 92.44 96 SER A CA 1
ATOM 794 C C . SER A 1 96 ? -4.982 10.231 7.954 1.00 92.44 96 SER A C 1
ATOM 796 O O . SER A 1 96 ? -3.825 10.589 7.739 1.00 92.44 96 SER A O 1
ATOM 798 N N . TYR A 1 97 ? -5.302 9.562 9.064 1.00 94.75 97 TYR A N 1
ATOM 799 C CA . TYR A 1 97 ? -4.293 9.002 9.965 1.00 94.75 97 TYR A CA 1
ATOM 800 C C . TYR A 1 97 ? -3.542 7.870 9.267 1.00 94.75 97 TYR A C 1
ATOM 802 O O . TYR A 1 97 ? -2.320 7.943 9.166 1.00 94.75 97 TYR A O 1
ATOM 810 N N . LEU A 1 98 ? -4.271 6.901 8.705 1.00 92.06 98 LEU A N 1
ATOM 811 C CA . LEU A 1 98 ? -3.667 5.766 8.008 1.00 92.06 98 LEU A CA 1
ATOM 812 C C . LEU A 1 98 ? -2.826 6.222 6.808 1.00 92.06 98 LEU A C 1
ATOM 814 O O . LEU A 1 98 ? -1.676 5.821 6.659 1.00 92.06 98 LEU A O 1
ATOM 818 N N . ALA A 1 99 ? -3.357 7.132 5.990 1.00 91.44 99 ALA A N 1
ATOM 819 C CA . ALA A 1 99 ? -2.640 7.651 4.833 1.00 91.44 99 ALA A CA 1
ATOM 820 C C . ALA A 1 99 ? -1.377 8.437 5.219 1.00 91.44 99 ALA A C 1
ATOM 822 O O . ALA A 1 99 ? -0.377 8.355 4.514 1.00 91.44 99 ALA A O 1
ATOM 823 N N . ARG A 1 100 ? -1.379 9.165 6.345 1.00 91.69 100 ARG A N 1
ATOM 824 C CA . ARG A 1 100 ? -0.160 9.813 6.862 1.00 91.69 100 ARG A CA 1
ATOM 825 C C . ARG A 1 100 ? 0.839 8.816 7.427 1.00 91.69 100 ARG A C 1
ATOM 827 O O . ARG A 1 100 ? 2.036 9.042 7.285 1.00 91.69 100 ARG A O 1
ATOM 834 N N . ALA A 1 101 ? 0.360 7.753 8.064 1.00 90.88 101 ALA A N 1
ATOM 835 C CA . ALA A 1 101 ? 1.214 6.701 8.595 1.00 90.88 101 ALA A CA 1
ATOM 836 C C . ALA A 1 101 ? 1.971 5.977 7.466 1.00 90.88 101 ALA A C 1
ATOM 838 O O . ALA A 1 101 ? 3.162 5.715 7.603 1.00 90.88 101 ALA A O 1
ATOM 839 N N . GLU A 1 102 ? 1.313 5.748 6.325 1.00 87.25 102 GLU A N 1
ATOM 840 C CA . GLU A 1 102 ? 1.933 5.115 5.155 1.00 87.25 102 GLU A CA 1
ATOM 841 C C . GLU A 1 102 ? 2.718 6.098 4.272 1.00 87.25 102 GLU A C 1
ATOM 843 O O . GLU A 1 102 ? 3.870 5.869 3.909 1.00 87.25 102 GLU A O 1
ATOM 848 N N . TYR A 1 103 ? 2.136 7.238 3.918 1.00 83.62 103 TYR A N 1
ATOM 849 C CA . TYR A 1 103 ? 2.693 8.120 2.886 1.00 83.62 103 TYR A CA 1
ATOM 850 C C . TYR A 1 103 ? 3.321 9.408 3.439 1.00 83.62 103 TYR A C 1
ATOM 852 O O . TYR A 1 103 ? 3.820 10.232 2.671 1.00 83.62 103 TYR A O 1
ATOM 860 N N . GLY A 1 104 ? 3.328 9.588 4.760 1.00 86.38 104 GLY A N 1
ATOM 861 C CA . GLY A 1 104 ? 3.881 10.761 5.429 1.00 86.38 104 GLY A CA 1
ATOM 862 C C . GLY A 1 104 ? 2.940 11.977 5.455 1.00 86.38 104 GLY A C 1
ATOM 863 O O . GLY A 1 104 ? 1.817 11.944 4.944 1.00 86.38 104 GLY A O 1
ATOM 864 N N . PRO A 1 105 ? 3.380 13.100 6.053 1.00 84.69 105 PRO A N 1
ATOM 865 C CA . PRO A 1 105 ? 2.536 14.278 6.283 1.00 84.69 105 PRO A CA 1
ATOM 866 C C . PRO A 1 105 ? 2.036 14.945 4.992 1.00 84.69 105 PRO A C 1
ATOM 868 O O . PRO A 1 105 ? 0.966 15.547 4.992 1.00 84.69 105 PRO A O 1
ATOM 871 N N . ASN A 1 106 ? 2.765 14.784 3.885 1.00 82.88 106 ASN A N 1
ATOM 872 C CA . ASN A 1 106 ? 2.470 15.393 2.585 1.00 82.88 106 ASN A CA 1
ATOM 873 C C . ASN A 1 106 ? 1.744 14.438 1.621 1.00 82.88 106 ASN A C 1
ATOM 875 O O . ASN A 1 106 ? 1.829 14.604 0.407 1.00 82.88 106 ASN A O 1
ATOM 879 N N . TYR A 1 107 ? 1.034 13.427 2.134 1.00 80.62 107 TYR A N 1
ATOM 880 C CA . TYR A 1 107 ? 0.397 12.392 1.309 1.00 80.62 107 TYR A CA 1
ATOM 881 C C . TYR A 1 107 ? -0.607 12.929 0.272 1.00 80.62 107 TYR A C 1
ATOM 883 O O . TYR A 1 107 ? -0.772 12.320 -0.785 1.00 80.62 107 TYR A O 1
ATOM 891 N N . MET A 1 108 ? -1.260 14.064 0.550 1.00 79.25 108 MET A N 1
ATOM 892 C CA . MET A 1 108 ? -2.199 14.724 -0.373 1.00 79.25 108 MET A CA 1
ATOM 893 C C . MET A 1 108 ? -1.535 15.737 -1.302 1.00 79.25 108 MET A C 1
ATOM 895 O O . MET A 1 108 ? -2.190 16.229 -2.218 1.00 79.25 108 MET A O 1
ATOM 899 N N . THR A 1 109 ? -0.262 16.072 -1.079 1.00 73.69 109 THR A N 1
ATOM 900 C CA . THR A 1 109 ? 0.450 16.990 -1.962 1.00 73.69 109 THR A CA 1
ATOM 901 C C . THR A 1 109 ? 0.546 16.333 -3.340 1.00 73.69 109 THR A C 1
ATOM 903 O O . THR A 1 109 ? 1.033 15.202 -3.427 1.00 73.69 109 THR A O 1
ATOM 906 N N . PRO A 1 110 ? 0.085 16.990 -4.422 1.00 58.62 110 PRO A N 1
ATOM 907 C CA . PRO A 1 110 ? 0.237 16.483 -5.778 1.00 58.62 110 PRO A CA 1
ATOM 908 C C . PRO A 1 110 ? 1.722 16.481 -6.138 1.00 58.62 110 PRO A C 1
ATOM 910 O O . PRO A 1 110 ? 2.264 17.445 -6.669 1.00 58.62 110 PRO A O 1
ATOM 913 N N . ILE A 1 111 ? 2.420 15.407 -5.795 1.00 50.66 111 ILE A N 1
ATOM 914 C CA . ILE A 1 111 ? 3.779 15.198 -6.257 1.00 50.66 111 ILE A CA 1
ATOM 915 C C . ILE A 1 111 ? 3.630 14.561 -7.636 1.00 50.66 111 ILE A C 1
ATOM 917 O O . ILE A 1 111 ? 3.114 13.452 -7.760 1.00 50.66 111 ILE A O 1
ATOM 921 N N . THR A 1 112 ? 4.145 15.211 -8.677 1.00 48.16 112 THR A N 1
ATOM 922 C CA . THR A 1 112 ? 4.352 14.623 -10.019 1.00 48.16 112 THR A CA 1
ATOM 923 C C . THR A 1 112 ? 5.243 13.363 -10.002 1.00 48.16 112 THR A C 1
ATOM 925 O O . THR A 1 112 ? 5.499 12.755 -11.035 1.00 48.16 112 THR A O 1
ATOM 928 N N . MET A 1 113 ? 5.697 12.964 -8.812 1.00 42.56 113 MET A N 1
ATOM 929 C CA . MET A 1 113 ? 6.621 11.900 -8.471 1.00 42.56 113 MET A CA 1
ATOM 930 C C . MET A 1 113 ? 6.114 11.106 -7.253 1.00 42.56 113 MET A C 1
ATOM 932 O O . MET A 1 113 ? 6.849 10.928 -6.282 1.00 42.56 113 MET A O 1
ATOM 936 N N . ARG A 1 114 ? 4.889 10.553 -7.275 1.00 51.66 114 ARG A N 1
ATOM 937 C CA . ARG A 1 114 ? 4.675 9.298 -6.526 1.00 51.66 114 ARG A CA 1
ATOM 938 C C . ARG A 1 114 ? 5.487 8.222 -7.233 1.00 51.66 114 ARG A C 1
ATOM 940 O O . ARG A 1 114 ? 4.993 7.455 -8.055 1.00 51.66 114 ARG A O 1
ATOM 947 N N . MET A 1 115 ? 6.785 8.251 -6.952 1.00 49.59 115 MET A N 1
ATOM 948 C CA . MET A 1 115 ? 7.760 7.361 -7.536 1.00 49.59 115 MET A CA 1
ATOM 949 C C . MET A 1 115 ? 7.507 5.937 -7.076 1.00 49.59 115 MET A C 1
ATOM 951 O O . MET A 1 115 ? 8.193 5.108 -7.587 1.00 49.59 115 MET A O 1
ATOM 955 N N . GLU A 1 116 ? 6.540 5.556 -6.243 1.00 50.91 116 GLU A N 1
ATOM 956 C CA . GLU A 1 116 ? 6.299 4.121 -5.976 1.00 50.91 116 GLU A CA 1
ATOM 957 C C . GLU A 1 116 ? 6.117 3.307 -7.276 1.00 50.91 116 GLU A C 1
ATOM 959 O O . GLU A 1 116 ? 6.620 2.193 -7.401 1.00 50.91 116 GLU A O 1
ATOM 964 N N . CYS A 1 117 ? 5.525 3.907 -8.317 1.00 49.94 117 CYS A N 1
ATOM 965 C CA . CYS A 1 117 ? 5.488 3.312 -9.655 1.00 49.94 117 CYS A CA 1
ATOM 966 C C . CYS A 1 117 ? 6.830 3.405 -10.409 1.00 49.94 117 CYS A C 1
ATOM 968 O O . CYS A 1 117 ? 7.177 2.481 -11.139 1.00 49.94 117 CYS A O 1
ATOM 970 N N . ILE A 1 118 ? 7.595 4.490 -10.242 1.00 49.72 118 ILE A N 1
ATOM 971 C CA . ILE A 1 118 ? 8.888 4.704 -10.918 1.00 49.72 118 ILE A CA 1
ATOM 972 C C . ILE A 1 118 ? 10.031 3.962 -10.208 1.00 49.72 118 ILE A C 1
ATOM 974 O O . ILE A 1 118 ? 10.849 3.368 -10.870 1.00 49.72 118 ILE A O 1
ATOM 978 N N . GLU A 1 119 ? 10.076 3.924 -8.889 1.00 46.62 119 GLU A N 1
ATOM 979 C CA . GLU A 1 119 ? 10.776 3.016 -7.987 1.00 46.62 119 GLU A CA 1
ATOM 980 C C . GLU A 1 119 ? 10.459 1.561 -8.328 1.00 46.62 119 GLU A C 1
ATOM 982 O O . GLU A 1 119 ? 11.390 0.792 -8.499 1.00 46.62 119 GLU A O 1
ATOM 987 N N . ASN A 1 120 ? 9.203 1.175 -8.580 1.00 48.78 120 ASN A N 1
ATOM 988 C CA . ASN A 1 120 ? 8.917 -0.149 -9.150 1.00 48.78 120 ASN A CA 1
ATOM 989 C C . ASN A 1 120 ? 9.488 -0.330 -10.572 1.00 48.78 120 ASN A C 1
ATOM 991 O O . ASN A 1 120 ? 9.813 -1.452 -10.961 1.00 48.78 120 ASN A O 1
ATOM 995 N N . MET A 1 121 ? 9.658 0.744 -11.351 1.00 45.31 121 MET A N 1
ATOM 996 C CA . MET A 1 121 ? 10.368 0.702 -12.638 1.00 45.31 121 MET A CA 1
ATOM 997 C C . MET A 1 121 ? 11.901 0.684 -12.499 1.00 45.31 121 MET A C 1
ATOM 999 O O . MET A 1 121 ? 12.564 -0.000 -13.273 1.00 45.31 121 MET A O 1
ATOM 1003 N N . LEU A 1 122 ? 12.464 1.384 -11.513 1.00 48.97 122 LEU A N 1
ATOM 1004 C CA . LEU A 1 122 ? 13.896 1.573 -11.265 1.00 48.97 122 LEU A CA 1
ATOM 1005 C C . LEU A 1 122 ? 14.486 0.399 -10.474 1.00 48.97 122 LEU A C 1
ATOM 1007 O O . LEU A 1 122 ? 15.541 -0.107 -10.836 1.00 48.97 122 LEU A O 1
ATOM 1011 N N . ASN A 1 123 ? 13.761 -0.107 -9.473 1.00 47.00 123 ASN A N 1
ATOM 1012 C CA . ASN A 1 123 ? 14.058 -1.343 -8.738 1.00 47.00 123 ASN A CA 1
ATOM 1013 C C . ASN A 1 123 ? 13.708 -2.601 -9.556 1.00 47.00 123 ASN A C 1
ATOM 1015 O O . ASN A 1 123 ? 13.787 -3.723 -9.059 1.00 47.00 123 ASN A O 1
ATOM 1019 N N . GLY A 1 124 ? 13.304 -2.431 -10.820 1.00 40.91 124 GLY A N 1
ATOM 1020 C CA . GLY A 1 124 ? 13.115 -3.520 -11.769 1.00 40.91 124 GLY A CA 1
ATOM 1021 C C . GLY A 1 124 ? 11.871 -4.378 -11.540 1.00 40.91 124 GLY A C 1
ATOM 1022 O O . GLY A 1 124 ? 11.708 -5.372 -12.240 1.00 40.91 124 GLY A O 1
ATOM 1023 N N . TYR A 1 125 ? 10.954 -4.016 -10.642 1.00 43.06 125 TYR A N 1
ATOM 1024 C CA . TYR A 1 125 ? 9.699 -4.750 -10.422 1.00 43.06 125 TYR A CA 1
ATOM 1025 C C . TYR A 1 125 ? 8.794 -4.808 -11.668 1.00 43.06 125 TYR A C 1
ATOM 1027 O O . TYR A 1 125 ? 8.114 -5.814 -11.877 1.00 43.06 125 TYR A O 1
ATOM 1035 N N . THR A 1 126 ? 8.841 -3.817 -12.567 1.00 43.00 126 THR A N 1
ATOM 1036 C CA . THR A 1 126 ? 8.237 -3.932 -13.915 1.00 43.00 126 THR A CA 1
ATOM 1037 C C . THR A 1 126 ? 9.104 -4.732 -14.896 1.00 43.00 126 THR A C 1
ATOM 1039 O O . THR A 1 126 ? 8.586 -5.369 -15.816 1.00 43.00 126 THR A O 1
ATOM 1042 N N . PHE A 1 127 ? 10.420 -4.786 -14.687 1.00 39.12 127 PHE A N 1
ATOM 1043 C CA . PHE A 1 127 ? 11.343 -5.602 -15.480 1.00 39.12 127 PHE A CA 1
ATOM 1044 C C . PHE A 1 127 ? 11.163 -7.100 -15.187 1.00 39.12 127 PHE A C 1
ATOM 1046 O O . PHE A 1 127 ? 11.234 -7.919 -16.094 1.00 39.12 127 PHE A O 1
ATOM 1053 N N . TYR A 1 128 ? 10.852 -7.502 -13.954 1.00 40.56 128 TYR A N 1
ATOM 1054 C CA . TYR A 1 128 ? 10.608 -8.913 -13.629 1.00 40.56 128 TYR A CA 1
ATOM 1055 C C . TYR A 1 128 ? 9.302 -9.459 -14.222 1.00 40.56 128 TYR A C 1
ATOM 1057 O O . TYR A 1 128 ? 9.238 -10.646 -14.528 1.00 40.56 128 TYR A O 1
ATOM 1065 N N . LYS A 1 129 ? 8.306 -8.597 -14.466 1.00 43.03 129 LYS A N 1
ATOM 1066 C CA . LYS A 1 129 ? 6.990 -8.978 -15.013 1.00 43.03 129 LYS A CA 1
ATOM 1067 C C . LYS A 1 129 ? 6.860 -8.822 -16.534 1.00 43.03 129 LYS A C 1
ATOM 1069 O O . LYS A 1 129 ? 5.812 -9.126 -17.095 1.00 43.03 129 LYS A O 1
ATOM 1074 N N . THR A 1 130 ? 7.900 -8.346 -17.220 1.00 48.47 130 THR A N 1
ATOM 1075 C CA . THR A 1 130 ? 7.906 -8.220 -18.685 1.00 48.47 130 THR A CA 1
ATOM 1076 C C . THR A 1 130 ? 8.488 -9.470 -19.340 1.00 48.47 130 THR A C 1
ATOM 1078 O O . THR A 1 130 ? 9.475 -10.044 -18.872 1.00 48.47 130 THR A O 1
ATOM 1081 N N . SER A 1 131 ? 7.873 -9.903 -20.444 1.00 56.56 131 SER A N 1
ATOM 1082 C CA . SER A 1 131 ? 8.330 -11.073 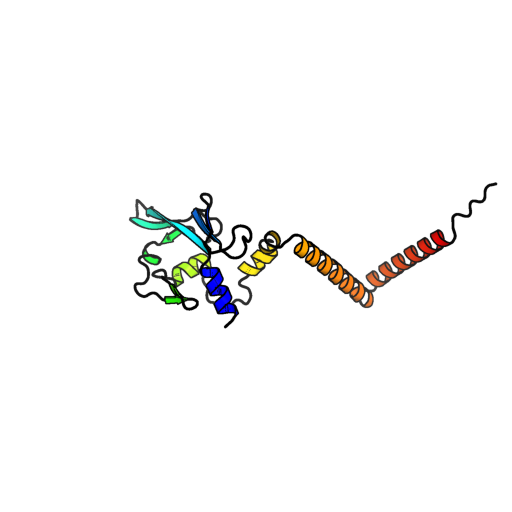-21.196 1.00 56.56 131 SER A CA 1
ATOM 1083 C C . SER A 1 131 ? 9.773 -10.894 -21.684 1.00 56.56 131 SER A C 1
ATOM 1085 O O . SER A 1 131 ? 10.233 -9.776 -21.937 1.00 56.56 131 SER A O 1
ATOM 1087 N N . PHE A 1 132 ? 10.497 -12.005 -21.851 1.00 67.88 132 PHE A N 1
ATOM 1088 C CA . PHE A 1 132 ? 11.891 -11.999 -22.314 1.00 67.88 132 PHE A CA 1
ATOM 1089 C C . PHE A 1 132 ? 12.085 -11.161 -23.593 1.00 67.88 132 PHE A C 1
ATOM 1091 O O . PHE A 1 132 ? 13.030 -10.383 -23.696 1.00 67.88 132 PHE A O 1
ATOM 1098 N N . MET A 1 133 ? 11.132 -11.228 -24.528 1.00 67.56 133 MET A N 1
ATOM 1099 C CA . MET A 1 133 ? 11.167 -10.456 -25.775 1.00 67.56 133 MET A CA 1
ATOM 1100 C C . MET A 1 133 ? 11.082 -8.941 -25.559 1.00 67.56 133 MET A C 1
ATOM 1102 O O . MET A 1 133 ? 11.742 -8.180 -26.267 1.00 67.56 133 MET A O 1
ATOM 1106 N N . MET A 1 134 ? 10.312 -8.482 -24.571 1.00 64.56 134 MET A N 1
ATOM 1107 C CA . MET A 1 134 ? 10.253 -7.057 -24.237 1.00 64.56 134 MET A CA 1
ATOM 1108 C C . MET A 1 134 ? 11.563 -6.568 -23.620 1.00 64.56 134 MET A C 1
ATOM 1110 O O . MET A 1 134 ? 12.028 -5.486 -23.974 1.00 64.56 134 MET A O 1
ATOM 1114 N N . LYS A 1 135 ? 12.224 -7.390 -22.796 1.00 65.88 135 LYS A N 1
ATOM 1115 C CA . LYS A 1 135 ? 13.561 -7.081 -22.260 1.00 65.88 135 LYS A CA 1
ATOM 1116 C C . LYS A 1 135 ? 14.583 -6.888 -23.378 1.00 65.88 135 LYS A C 1
ATOM 1118 O O . LYS A 1 135 ? 15.302 -5.892 -23.384 1.00 65.88 135 LYS A O 1
ATOM 1123 N N . VAL A 1 136 ? 14.596 -7.791 -24.362 1.00 77.12 136 VAL A N 1
ATOM 1124 C CA . VAL A 1 136 ? 15.476 -7.693 -25.540 1.00 77.12 136 VAL A CA 1
ATOM 1125 C C . VAL A 1 136 ? 15.211 -6.404 -26.324 1.00 77.12 136 VAL A C 1
ATOM 1127 O O . VAL A 1 136 ? 16.157 -5.710 -26.698 1.00 77.12 136 VAL A O 1
ATOM 1130 N N . ARG A 1 137 ? 13.940 -6.027 -26.521 1.00 74.25 137 ARG A N 1
ATOM 1131 C CA . ARG A 1 137 ? 13.572 -4.766 -27.189 1.00 74.25 137 ARG A CA 1
ATOM 1132 C C . ARG A 1 137 ? 14.068 -3.535 -26.431 1.00 74.25 137 ARG A C 1
ATOM 1134 O O . ARG A 1 137 ? 14.595 -2.625 -27.063 1.00 74.25 137 ARG A O 1
ATOM 1141 N N . TYR A 1 138 ? 13.949 -3.507 -25.102 1.00 73.81 138 TYR A N 1
ATOM 1142 C CA . TYR A 1 138 ? 14.461 -2.394 -24.295 1.00 73.81 138 TYR A CA 1
ATOM 1143 C C . TYR A 1 138 ? 15.980 -2.260 -24.385 1.00 73.81 138 TYR A C 1
ATOM 1145 O O . TYR A 1 138 ? 16.479 -1.154 -24.587 1.00 73.81 138 TYR A O 1
ATOM 1153 N N . VAL A 1 139 ? 16.711 -3.376 -24.312 1.00 81.31 139 VAL A N 1
ATOM 1154 C CA . VAL A 1 139 ? 18.171 -3.378 -24.487 1.00 81.31 139 VAL A CA 1
ATOM 1155 C C . VAL A 1 139 ? 18.549 -2.877 -25.881 1.00 81.31 139 VAL A C 1
ATOM 1157 O O . VAL A 1 139 ? 19.409 -2.008 -26.007 1.00 81.31 139 VAL A O 1
ATOM 1160 N N . ALA A 1 140 ? 17.872 -3.355 -26.928 1.00 84.12 140 ALA A N 1
ATOM 1161 C CA . ALA A 1 140 ? 18.121 -2.907 -28.295 1.00 84.12 140 ALA A CA 1
ATOM 1162 C C . ALA A 1 140 ? 17.865 -1.399 -28.462 1.00 84.12 140 ALA A C 1
ATOM 1164 O O . ALA A 1 140 ? 18.711 -0.693 -29.010 1.00 84.12 140 ALA A O 1
ATOM 1165 N N . MET A 1 141 ? 16.748 -0.881 -27.938 1.00 81.25 141 MET A N 1
ATOM 1166 C CA . MET A 1 141 ? 16.450 0.556 -27.972 1.00 81.25 141 MET A CA 1
ATOM 1167 C C . MET A 1 141 ? 17.490 1.379 -27.210 1.00 81.25 141 MET A C 1
ATOM 1169 O O . MET A 1 141 ? 17.912 2.421 -27.704 1.00 81.25 141 MET A O 1
ATOM 1173 N N . PHE A 1 142 ? 17.950 0.909 -26.047 1.00 81.56 142 PHE A N 1
ATOM 1174 C CA . PHE A 1 142 ? 18.994 1.587 -25.281 1.00 81.56 142 PHE A CA 1
ATOM 1175 C C . PHE A 1 142 ? 20.319 1.651 -26.054 1.00 81.56 142 PHE A C 1
ATOM 1177 O O . PHE A 1 142 ? 20.945 2.710 -26.135 1.00 81.56 142 PHE A O 1
ATOM 1184 N N . VAL A 1 143 ? 20.727 0.550 -26.691 1.00 88.38 143 VAL A N 1
ATOM 1185 C CA . VAL A 1 143 ? 21.938 0.504 -27.528 1.00 88.38 143 VAL A CA 1
ATOM 1186 C C . VAL A 1 143 ? 21.814 1.446 -28.730 1.00 88.38 143 VAL A C 1
ATOM 1188 O O . VAL A 1 143 ? 22.751 2.179 -29.038 1.00 88.38 143 VAL A O 1
ATOM 1191 N N . VAL A 1 144 ? 20.654 1.484 -29.389 1.00 90.62 144 VAL A N 1
ATOM 1192 C CA . VAL A 1 144 ? 20.417 2.388 -30.525 1.00 90.62 144 VAL A CA 1
ATOM 1193 C C . VAL A 1 144 ? 20.448 3.850 -30.077 1.00 90.62 144 VAL A C 1
ATOM 1195 O O . VAL A 1 144 ? 21.139 4.662 -30.689 1.00 90.62 144 VAL A O 1
ATOM 1198 N N . LEU A 1 145 ? 19.763 4.190 -28.984 1.00 90.31 145 LEU A N 1
ATOM 1199 C CA . LEU A 1 145 ? 19.714 5.554 -28.462 1.00 90.31 145 LEU A CA 1
ATOM 1200 C C . LEU A 1 145 ? 21.106 6.041 -28.036 1.00 90.31 145 LEU A C 1
ATOM 1202 O O . LEU A 1 145 ? 21.519 7.138 -28.409 1.00 90.31 145 LEU A O 1
ATOM 1206 N N . THR A 1 146 ? 21.863 5.211 -27.315 1.00 85.75 146 THR A N 1
ATOM 1207 C CA . THR A 1 146 ? 23.238 5.539 -26.906 1.00 85.75 146 THR A CA 1
ATOM 1208 C C . THR A 1 146 ? 24.165 5.686 -28.110 1.00 85.75 146 THR A C 1
ATOM 1210 O O . THR A 1 146 ? 24.976 6.614 -28.134 1.00 85.75 146 THR A O 1
ATOM 1213 N N . ALA A 1 147 ? 24.016 4.861 -29.151 1.00 85.50 147 ALA A N 1
ATOM 1214 C CA . ALA A 1 147 ? 24.763 5.010 -30.396 1.00 85.50 147 ALA A CA 1
ATOM 1215 C C . ALA A 1 147 ? 24.431 6.330 -31.114 1.00 85.50 147 ALA A C 1
ATOM 1217 O O . ALA A 1 147 ? 25.349 7.040 -31.526 1.00 85.50 147 ALA A O 1
ATOM 1218 N N . ILE A 1 148 ? 23.147 6.697 -31.214 1.00 87.62 148 ILE A N 1
ATOM 1219 C CA . ILE A 1 148 ? 22.698 7.959 -31.825 1.00 87.62 148 ILE A CA 1
ATOM 1220 C C . ILE A 1 148 ? 23.248 9.160 -31.052 1.00 87.62 148 ILE A C 1
ATOM 1222 O O . ILE A 1 148 ? 23.842 10.052 -31.654 1.00 87.62 148 ILE A O 1
ATOM 1226 N N . VAL A 1 149 ? 23.116 9.171 -29.724 1.00 87.19 149 VAL A N 1
ATOM 1227 C CA . VAL A 1 149 ? 23.633 10.258 -28.878 1.00 87.19 149 VAL A CA 1
ATOM 1228 C C . VAL A 1 149 ? 25.149 10.361 -29.000 1.00 87.19 149 VAL A C 1
ATOM 1230 O O . VAL A 1 149 ? 25.674 11.462 -29.140 1.00 87.19 149 VAL A O 1
ATOM 1233 N N . THR A 1 150 ? 25.861 9.233 -29.027 1.00 81.81 150 THR A N 1
ATOM 1234 C CA . THR A 1 150 ? 27.319 9.222 -29.205 1.00 81.81 150 THR A CA 1
ATOM 1235 C C . THR A 1 150 ? 27.714 9.779 -30.575 1.00 81.81 150 THR A C 1
ATOM 1237 O O . THR A 1 150 ? 28.633 10.592 -30.668 1.00 81.81 150 THR A O 1
ATOM 1240 N N . LEU A 1 151 ? 27.003 9.402 -31.643 1.00 81.25 151 LEU A N 1
ATOM 1241 C CA . LEU A 1 151 ? 27.221 9.932 -32.991 1.00 81.25 151 LEU A CA 1
ATOM 1242 C C . LEU A 1 151 ? 26.965 11.442 -33.048 1.00 81.25 151 LEU A C 1
ATOM 1244 O O . LEU A 1 151 ? 27.807 12.181 -33.556 1.00 81.25 151 LEU A O 1
ATOM 1248 N N . LEU A 1 152 ? 25.866 11.920 -32.468 1.00 82.12 152 LEU A N 1
ATOM 1249 C CA . LEU A 1 152 ? 25.559 13.349 -32.393 1.00 82.12 152 LEU A CA 1
ATOM 1250 C C . LEU A 1 152 ? 26.614 14.108 -31.577 1.00 82.12 152 LEU A C 1
ATOM 1252 O O . LEU A 1 152 ? 27.123 15.130 -32.036 1.00 82.12 152 LEU A O 1
ATOM 1256 N N . ALA A 1 153 ? 27.026 13.577 -30.424 1.00 79.56 153 ALA A N 1
ATOM 1257 C CA . ALA A 1 153 ? 28.048 14.174 -29.565 1.00 79.56 153 ALA A CA 1
ATOM 1258 C C . ALA A 1 153 ? 29.405 14.324 -30.271 1.00 79.56 153 ALA A C 1
ATOM 1260 O O . ALA A 1 153 ? 30.145 15.271 -29.998 1.00 79.56 153 ALA A O 1
ATOM 1261 N N . THR A 1 154 ? 29.730 13.455 -31.234 1.00 76.50 154 THR A N 1
ATOM 1262 C CA . THR A 1 154 ? 30.982 13.572 -32.004 1.00 76.50 154 THR A CA 1
ATOM 1263 C C . THR A 1 154 ? 31.032 14.793 -32.924 1.00 76.50 154 THR A C 1
ATOM 1265 O O . THR A 1 154 ? 32.124 15.195 -33.328 1.00 76.50 154 THR A O 1
ATOM 1268 N N . ASN A 1 155 ? 29.895 15.430 -33.215 1.00 75.81 155 ASN A N 1
ATOM 1269 C CA . ASN A 1 155 ? 29.868 16.692 -33.957 1.00 75.81 155 ASN A CA 1
ATOM 1270 C C . ASN A 1 155 ? 30.231 17.898 -33.083 1.00 75.81 155 ASN A C 1
ATOM 1272 O O . ASN A 1 155 ? 30.776 18.871 -33.600 1.00 75.81 155 ASN A O 1
ATOM 1276 N N . TYR A 1 156 ? 29.990 17.812 -31.773 1.00 75.56 156 TYR A N 1
ATOM 1277 C CA . TYR A 1 156 ? 30.141 18.931 -30.840 1.00 75.56 156 TYR A CA 1
ATOM 1278 C C . TYR A 1 156 ? 31.351 18.793 -29.910 1.00 75.56 156 TYR A C 1
ATOM 1280 O O . TYR A 1 156 ? 31.839 19.795 -29.399 1.00 75.56 156 TYR A O 1
ATOM 1288 N N . ILE A 1 157 ? 31.871 17.575 -29.711 1.00 79.12 157 ILE A N 1
ATOM 1289 C CA . ILE A 1 157 ? 32.984 17.302 -28.794 1.00 79.12 157 ILE A CA 1
ATOM 1290 C C . ILE A 1 157 ? 34.240 16.889 -29.594 1.00 79.12 157 ILE A C 1
ATOM 1292 O O . ILE A 1 157 ? 34.330 15.753 -30.080 1.00 79.12 157 ILE A O 1
ATOM 1296 N N . PRO A 1 158 ? 35.252 17.775 -29.725 1.00 74.00 158 PRO A N 1
ATOM 1297 C CA . PRO A 1 158 ? 36.458 17.531 -30.524 1.00 74.00 158 PRO A CA 1
ATOM 1298 C C . PRO A 1 158 ? 37.241 16.239 -30.202 1.00 74.00 158 PRO A C 1
ATOM 1300 O O . PRO A 1 158 ? 37.635 15.552 -31.154 1.00 74.00 158 PRO A O 1
ATOM 1303 N N . PRO A 1 159 ? 37.468 15.843 -28.928 1.00 74.06 159 PRO A N 1
ATOM 1304 C CA . PRO A 1 159 ? 38.188 14.600 -28.630 1.00 74.06 159 PRO A CA 1
ATOM 1305 C C . PRO A 1 159 ? 37.433 13.343 -29.092 1.00 74.06 159 PRO A C 1
ATOM 1307 O O . PRO A 1 159 ? 38.048 12.425 -29.638 1.00 74.06 159 PRO A O 1
ATOM 1310 N N . LEU A 1 160 ? 36.100 13.332 -28.990 1.00 64.44 160 LEU A N 1
ATOM 1311 C CA . LEU A 1 160 ? 35.243 12.245 -29.483 1.00 64.44 160 LEU A CA 1
ATOM 1312 C C . LEU A 1 160 ? 35.279 12.141 -31.014 1.00 64.44 160 LEU A C 1
ATOM 1314 O O . LEU A 1 160 ? 35.423 11.048 -31.568 1.00 64.44 160 LEU A O 1
ATOM 1318 N N . ARG A 1 161 ? 35.253 13.285 -31.710 1.00 70.38 161 ARG A N 1
ATOM 1319 C CA . ARG A 1 161 ? 35.416 13.359 -33.171 1.00 70.38 161 ARG A CA 1
ATOM 1320 C C . ARG A 1 161 ? 36.742 12.756 -33.634 1.00 70.38 161 ARG A C 1
ATOM 1322 O O . ARG A 1 161 ? 36.794 12.040 -34.637 1.00 70.38 161 ARG A O 1
ATOM 1329 N N . ARG A 1 162 ? 37.827 13.044 -32.906 1.00 71.31 162 ARG A N 1
ATOM 1330 C CA . ARG A 1 162 ? 39.176 12.547 -33.213 1.00 71.31 162 ARG A CA 1
ATOM 1331 C C . ARG A 1 162 ? 39.267 11.033 -33.013 1.00 71.31 162 ARG A C 1
ATOM 1333 O O . ARG A 1 162 ? 39.750 10.343 -33.909 1.00 71.31 162 ARG A O 1
ATOM 1340 N N . ALA A 1 163 ? 38.739 10.519 -31.901 1.00 75.31 163 ALA A N 1
ATOM 1341 C CA . ALA A 1 163 ? 38.708 9.086 -31.604 1.00 75.31 163 ALA A CA 1
ATOM 1342 C C . ALA A 1 163 ? 37.919 8.283 -32.659 1.00 75.31 163 ALA A C 1
ATOM 1344 O O . ALA A 1 163 ? 38.398 7.258 -33.150 1.00 75.31 163 ALA A O 1
ATOM 1345 N N . MET A 1 164 ? 36.756 8.786 -33.089 1.00 72.50 164 MET A N 1
ATOM 1346 C CA . MET A 1 164 ? 35.947 8.159 -34.144 1.00 72.50 164 MET A CA 1
ATOM 1347 C C . MET A 1 164 ? 36.661 8.104 -35.501 1.00 72.50 164 MET A C 1
ATOM 1349 O O . MET A 1 164 ? 36.668 7.054 -36.147 1.00 72.50 164 MET A O 1
ATOM 1353 N N . ARG A 1 165 ? 37.326 9.190 -35.924 1.00 71.88 165 ARG A N 1
ATOM 1354 C CA . ARG A 1 165 ? 38.096 9.202 -37.184 1.00 71.88 165 ARG A CA 1
ATOM 1355 C C . ARG A 1 165 ? 39.266 8.223 -37.168 1.00 71.88 165 ARG A C 1
ATOM 1357 O O . ARG A 1 165 ? 39.533 7.593 -38.189 1.00 71.88 165 ARG A O 1
ATOM 1364 N N . ILE A 1 166 ? 39.959 8.090 -36.036 1.00 74.19 166 ILE A N 1
ATOM 1365 C CA . ILE A 1 166 ? 41.057 7.126 -35.886 1.00 74.19 166 ILE A CA 1
ATOM 1366 C C . ILE A 1 166 ? 40.512 5.703 -36.038 1.00 74.19 166 ILE A C 1
ATOM 1368 O O . ILE A 1 166 ? 41.031 4.940 -36.848 1.00 74.19 166 ILE A O 1
ATOM 1372 N N . LYS A 1 167 ? 39.411 5.370 -35.353 1.00 72.12 167 LYS A N 1
ATOM 1373 C CA . LYS A 1 167 ? 38.786 4.043 -35.436 1.00 72.12 167 LYS A CA 1
ATOM 1374 C C . LYS A 1 167 ? 38.283 3.715 -36.849 1.00 72.12 167 LYS A C 1
ATOM 1376 O O . LYS A 1 167 ? 38.493 2.601 -37.324 1.00 72.12 167 LYS A O 1
ATOM 1381 N N . MET A 1 168 ? 37.685 4.682 -37.552 1.00 70.75 168 MET A N 1
ATOM 1382 C CA . MET A 1 168 ? 37.267 4.508 -38.950 1.00 70.75 168 MET A CA 1
ATOM 1383 C C . MET A 1 168 ? 38.454 4.312 -39.901 1.00 70.75 168 MET A C 1
ATOM 1385 O O . MET A 1 168 ? 38.397 3.434 -40.756 1.00 70.75 168 MET A O 1
ATOM 1389 N N . ARG A 1 169 ? 39.551 5.063 -39.727 1.00 69.44 169 ARG A N 1
ATOM 1390 C CA . ARG A 1 169 ? 40.779 4.885 -40.525 1.00 69.44 169 ARG A CA 1
ATOM 1391 C C . ARG A 1 169 ? 41.448 3.535 -40.279 1.00 69.44 169 ARG A C 1
ATOM 1393 O O . ARG A 1 169 ? 41.918 2.920 -41.229 1.00 69.44 169 ARG A O 1
ATOM 1400 N N . VAL A 1 170 ? 41.468 3.061 -39.033 1.00 69.81 170 VAL A N 1
ATOM 1401 C CA . VAL A 1 170 ? 41.987 1.727 -38.686 1.00 69.81 170 VAL A CA 1
ATOM 1402 C C . VAL A 1 170 ? 41.132 0.634 -39.329 1.00 69.81 170 VAL A C 1
ATOM 1404 O O . VAL A 1 170 ? 41.679 -0.281 -39.935 1.00 69.81 170 VAL A O 1
ATOM 1407 N N . LYS A 1 171 ? 39.799 0.758 -39.282 1.00 67.81 171 LYS A N 1
ATOM 1408 C CA . LYS A 1 171 ? 38.887 -0.198 -39.926 1.00 67.81 171 LYS A CA 1
ATOM 1409 C C . LYS A 1 171 ? 39.025 -0.198 -41.454 1.00 67.81 171 LYS A C 1
ATOM 1411 O O . LYS A 1 171 ? 39.036 -1.270 -42.043 1.00 67.81 171 LYS A O 1
ATOM 1416 N N . ALA A 1 172 ? 39.169 0.971 -42.081 1.00 67.50 172 ALA A N 1
ATOM 1417 C CA . ALA A 1 172 ? 39.380 1.089 -43.525 1.00 67.50 172 ALA A CA 1
ATOM 1418 C C . ALA A 1 172 ? 40.704 0.446 -43.967 1.00 67.50 172 ALA A C 1
ATOM 1420 O O . ALA A 1 172 ? 40.708 -0.347 -44.899 1.00 67.50 172 ALA A O 1
ATOM 1421 N N . ARG A 1 173 ? 41.801 0.692 -43.235 1.00 66.44 173 ARG A N 1
ATOM 1422 C CA . ARG A 1 173 ? 43.100 0.046 -43.493 1.00 66.44 173 ARG A CA 1
ATOM 1423 C C . ARG A 1 173 ? 43.064 -1.468 -43.290 1.00 66.44 173 ARG A C 1
ATOM 1425 O O . ARG A 1 173 ? 43.685 -2.194 -44.053 1.00 66.44 173 ARG A O 1
ATOM 1432 N N . ALA A 1 174 ? 42.340 -1.949 -42.280 1.00 63.00 174 ALA A N 1
ATOM 1433 C CA . ALA A 1 174 ? 42.149 -3.383 -42.067 1.00 63.00 174 ALA A CA 1
ATOM 1434 C C . ALA A 1 174 ? 41.330 -4.028 -43.201 1.00 63.00 174 ALA A C 1
ATOM 1436 O O . ALA A 1 174 ? 41.621 -5.152 -43.600 1.00 63.00 174 ALA A O 1
ATOM 1437 N N . LEU A 1 175 ? 40.345 -3.308 -43.751 1.00 65.00 175 LEU A N 1
ATOM 1438 C CA . LEU A 1 175 ? 39.566 -3.760 -44.904 1.00 65.00 175 LEU A CA 1
ATOM 1439 C C . LEU A 1 175 ? 40.409 -3.780 -46.190 1.00 65.00 175 LEU A C 1
ATOM 1441 O O . LEU A 1 175 ? 40.354 -4.756 -46.927 1.00 65.00 175 LEU A O 1
ATOM 1445 N N . GLU A 1 176 ? 41.228 -2.749 -46.424 1.00 66.38 176 GLU A N 1
ATOM 1446 C CA . GLU A 1 176 ? 42.185 -2.698 -47.541 1.00 66.38 176 GLU A CA 1
ATOM 1447 C C . GLU A 1 176 ? 43.234 -3.816 -47.448 1.00 66.38 176 GLU A C 1
ATOM 1449 O O . GLU A 1 176 ? 43.569 -4.429 -48.458 1.00 66.38 176 GLU A O 1
ATOM 1454 N N . ALA A 1 177 ? 43.731 -4.122 -46.245 1.00 63.94 177 ALA A N 1
ATOM 1455 C CA . ALA A 1 177 ? 44.663 -5.227 -46.017 1.00 63.94 177 ALA A CA 1
ATOM 1456 C C . ALA A 1 177 ? 44.010 -6.602 -46.247 1.00 63.94 177 ALA A C 1
ATOM 1458 O O . ALA A 1 177 ? 44.646 -7.496 -46.796 1.00 63.94 177 ALA A O 1
ATOM 1459 N N . ALA A 1 178 ? 42.735 -6.764 -45.882 1.00 63.91 178 ALA A N 1
ATOM 1460 C CA . ALA A 1 178 ? 41.975 -7.980 -46.170 1.00 63.91 178 ALA A CA 1
ATOM 1461 C C . ALA A 1 178 ? 41.642 -8.125 -47.668 1.00 63.91 178 ALA A C 1
ATOM 1463 O O . ALA A 1 178 ? 41.638 -9.238 -48.185 1.00 63.91 178 ALA A O 1
ATOM 1464 N N . GLN A 1 179 ? 41.396 -7.015 -48.375 1.00 64.25 179 GLN A N 1
ATOM 1465 C CA . GLN A 1 179 ? 41.121 -6.998 -49.818 1.00 64.25 179 GLN A CA 1
ATOM 1466 C C . GLN A 1 179 ? 42.369 -7.190 -50.683 1.00 64.25 179 GLN A C 1
ATOM 1468 O O . GLN A 1 179 ? 42.262 -7.756 -51.766 1.00 64.25 179 GLN A O 1
ATOM 1473 N N . ARG A 1 180 ? 43.549 -6.752 -50.223 1.00 61.34 180 ARG A N 1
ATOM 1474 C CA . ARG A 1 180 ? 44.815 -6.977 -50.939 1.00 61.34 180 ARG A CA 1
AT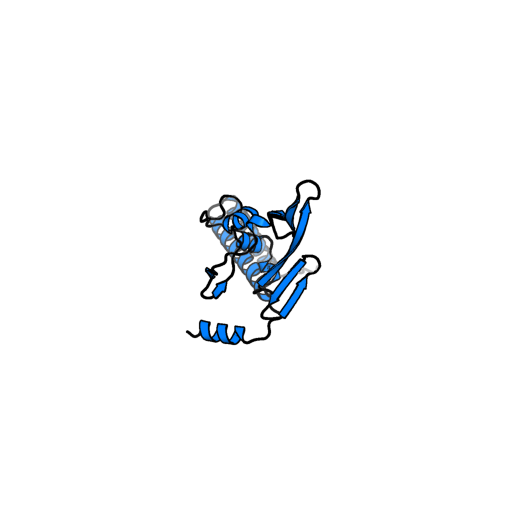OM 1475 C C . ARG A 1 180 ? 45.284 -8.431 -50.919 1.00 61.34 180 ARG A C 1
ATOM 1477 O O . ARG A 1 180 ? 46.181 -8.753 -51.683 1.00 61.34 180 ARG A O 1
ATOM 1484 N N . GLY A 1 181 ? 44.658 -9.297 -50.116 1.00 55.69 181 GLY A N 1
ATOM 1485 C CA . GLY A 1 181 ? 45.058 -10.696 -49.975 1.00 55.69 181 GLY A CA 1
ATOM 1486 C C . GLY A 1 181 ? 46.450 -10.832 -49.351 1.00 55.69 181 GLY A C 1
ATOM 1487 O O . GLY A 1 181 ? 47.288 -9.936 -49.418 1.00 55.69 181 GLY A O 1
ATOM 1488 N N . SER A 1 182 ? 46.723 -11.959 -48.692 1.00 58.34 182 SER A N 1
ATOM 1489 C CA . SER A 1 182 ? 48.107 -12.266 -48.341 1.00 58.34 182 SER A CA 1
ATOM 1490 C C . SER A 1 182 ? 48.833 -12.634 -49.635 1.00 58.34 182 SER A C 1
ATOM 1492 O O . SER A 1 182 ? 48.703 -13.773 -50.090 1.00 58.34 182 SER A O 1
ATOM 1494 N N . ASP A 1 183 ? 49.577 -11.704 -50.227 1.00 54.41 183 ASP A N 1
ATOM 1495 C CA . ASP A 1 183 ? 50.594 -12.050 -51.219 1.00 54.41 183 ASP A CA 1
ATOM 1496 C C . ASP A 1 183 ? 51.628 -12.944 -50.522 1.00 54.41 183 ASP A C 1
ATOM 1498 O O . ASP A 1 183 ? 52.577 -12.494 -49.878 1.00 54.41 183 ASP A O 1
ATOM 1502 N N . LYS A 1 184 ? 51.381 -14.254 -50.589 1.00 49.78 184 LYS A N 1
ATOM 1503 C CA . LYS A 1 184 ? 52.347 -15.290 -50.252 1.00 49.78 184 LYS A CA 1
ATOM 1504 C C . LYS A 1 184 ? 53.376 -15.311 -51.376 1.00 49.78 184 LYS A C 1
ATOM 1506 O O . LYS A 1 184 ? 53.252 -16.092 -52.315 1.00 49.78 184 LYS A O 1
ATOM 1511 N N . TYR A 1 185 ? 54.396 -14.468 -51.270 1.00 47.19 185 TYR A N 1
ATOM 1512 C CA . TYR A 1 185 ? 55.654 -14.733 -51.953 1.00 47.19 185 TYR A CA 1
ATOM 1513 C C . TYR A 1 185 ? 56.303 -15.929 -51.250 1.00 47.19 185 TYR A C 1
ATOM 1515 O O . TYR A 1 185 ? 56.894 -15.794 -50.183 1.00 47.19 185 TYR A O 1
ATOM 1523 N N . PHE A 1 186 ? 56.107 -17.116 -51.822 1.00 43.72 186 PHE A N 1
ATOM 1524 C CA . PHE A 1 186 ? 57.022 -18.230 -51.624 1.00 43.72 186 PHE A CA 1
ATOM 1525 C C . PHE A 1 186 ? 58.282 -17.930 -52.440 1.00 43.72 186 PHE A C 1
ATOM 1527 O O . PHE A 1 186 ? 58.217 -17.906 -53.669 1.00 43.72 186 PHE A O 1
ATOM 1534 N N . VAL A 1 187 ? 59.398 -17.703 -51.748 1.00 42.97 187 VAL A N 1
ATOM 1535 C CA . VAL A 1 187 ? 60.754 -17.997 -52.228 1.00 42.97 187 VAL A CA 1
ATOM 1536 C C . VAL A 1 187 ? 61.472 -18.704 -51.093 1.00 42.97 187 VAL A C 1
ATOM 1538 O O . VAL A 1 187 ? 61.387 -18.186 -49.956 1.00 42.97 187 VAL A O 1
#

Sequence (187 aa):
MVVQEEASLAFKKSVYVVYHAERELVQIYFDKEATASHADIWLYRQEVDKETGIKWLVNDDRTIRSKWLLYDQVLPLHDKPVVFLNVTVTVPRNASYLARAEYGPNYMTPITMRMECIENMLNGYTFYKTSFMMKVRYVAMFVVLTAIVTLLATNYIPPLRRAMRIKMRVKARALEAAQRGSDKYFV